Protein AF-A0A1E5QYK2-F1 (afdb_monomer_lite)

Radius of gyration: 16.41 Å; chains: 1; bounding box: 43×35×41 Å

Foldseek 3Di:
DWDQDFQDPCVPFKDQDDWVVAAFWFFADWDQAQQPPPPPAGAWTWTWTPDDPVDHTWIWIQGTRNVQLQKDKVNAGQDADLVCCVPRVHQWDFDFDADPVRDGDGTPDTHHNPCVVGHRWGFHGWDFWFQKTWTQIPPRIIMMRDNDQQPGHADPVPRGGDHDDPPGGSSSRIMIGRDSNDPD

pLDDT: mean 88.14, std 13.31, range [42.38, 98.62]

Sequence (184 aa):
MNKIINASHSKDFITYANSALVNNRYIVDITYYAGSYGMGGYGFFGLRLSETKERKQEWLVCTIFSANDWLTVNGRWLSCHPTQYSQQKPLTGTIYSQDKEGRYLSPLETWDDFQPLILDKKINDFDCKKNSCQIIIEENIIIAITADSSSRPWFYGTKKPRELGKDDDLRRGWILARNINLFL

Structure (mmCIF, N/CA/C/O backbone):
data_AF-A0A1E5QYK2-F1
#
_entry.id   AF-A0A1E5QYK2-F1
#
loop_
_atom_site.group_PDB
_atom_site.id
_atom_site.type_symbol
_atom_site.label_atom_id
_atom_site.label_alt_id
_atom_site.label_comp_id
_atom_site.label_asym_id
_atom_site.label_entity_id
_atom_site.label_seq_id
_atom_site.pdbx_PDB_ins_code
_atom_site.Cartn_x
_atom_site.Cartn_y
_atom_site.Cartn_z
_atom_site.occupancy
_atom_site.B_iso_or_equiv
_atom_site.auth_seq_id
_atom_site.auth_comp_id
_atom_site.auth_asym_id
_atom_site.auth_atom_id
_atom_site.pdbx_PDB_model_num
ATOM 1 N N . MET A 1 1 ? 10.530 -15.471 -7.609 1.00 42.38 1 MET A N 1
ATOM 2 C CA . MET A 1 1 ? 9.308 -15.990 -6.965 1.00 42.38 1 MET A CA 1
ATOM 3 C C . MET A 1 1 ? 9.060 -15.102 -5.757 1.00 42.38 1 MET A C 1
ATOM 5 O O . MET A 1 1 ? 9.859 -15.147 -4.833 1.00 42.38 1 ME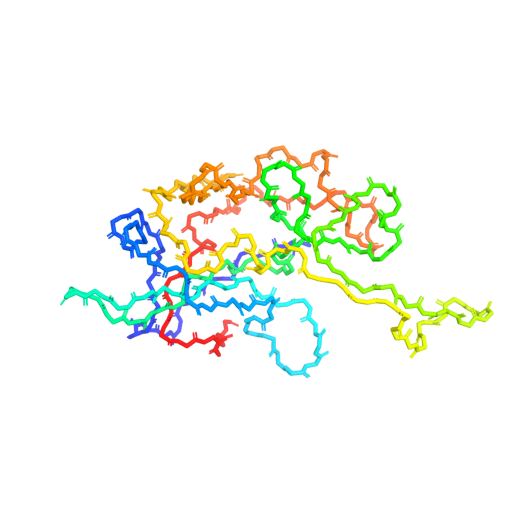T A O 1
ATOM 9 N N . ASN A 1 2 ? 8.080 -14.196 -5.827 1.00 50.19 2 ASN A N 1
ATOM 10 C CA . ASN A 1 2 ? 7.721 -13.346 -4.688 1.00 50.19 2 ASN A CA 1
ATOM 11 C C . ASN A 1 2 ? 6.900 -14.220 -3.741 1.00 50.19 2 ASN A C 1
ATOM 13 O O . ASN A 1 2 ? 5.985 -14.886 -4.206 1.00 50.19 2 ASN A O 1
ATOM 17 N N . LYS A 1 3 ? 7.273 -14.302 -2.465 1.00 56.53 3 LYS A N 1
ATOM 18 C CA . LYS A 1 3 ? 6.584 -15.151 -1.491 1.00 56.53 3 LYS A CA 1
ATOM 19 C C . LYS A 1 3 ? 5.949 -14.246 -0.450 1.00 56.53 3 LYS A C 1
ATOM 21 O O . LYS A 1 3 ? 6.653 -13.428 0.139 1.00 56.53 3 LYS A O 1
ATOM 26 N N . ILE A 1 4 ? 4.648 -14.395 -0.221 1.00 62.03 4 ILE A N 1
ATOM 27 C CA . ILE A 1 4 ? 4.004 -13.802 0.955 1.00 62.03 4 ILE A CA 1
ATOM 28 C C . ILE A 1 4 ? 4.609 -14.470 2.188 1.00 62.03 4 ILE A C 1
ATOM 30 O O . ILE A 1 4 ? 4.553 -15.698 2.330 1.00 62.03 4 ILE A O 1
ATOM 34 N N . ILE A 1 5 ? 5.233 -13.680 3.061 1.00 58.09 5 ILE A N 1
ATOM 35 C CA . ILE A 1 5 ? 5.887 -14.234 4.244 1.00 58.09 5 ILE A CA 1
ATOM 36 C C . ILE A 1 5 ? 4.840 -14.429 5.343 1.00 58.09 5 ILE A C 1
ATOM 38 O O . ILE A 1 5 ? 4.163 -13.491 5.763 1.00 58.09 5 ILE A O 1
ATOM 42 N N . ASN A 1 6 ? 4.680 -15.678 5.790 1.00 54.91 6 ASN A N 1
ATOM 43 C CA . ASN A 1 6 ? 3.742 -16.031 6.851 1.00 54.91 6 ASN A CA 1
ATOM 44 C C . ASN A 1 6 ? 4.339 -15.692 8.220 1.00 54.91 6 ASN A C 1
ATOM 46 O O . ASN A 1 6 ? 5.199 -16.419 8.719 1.00 54.91 6 ASN A O 1
ATOM 50 N N . ALA A 1 7 ? 3.807 -14.652 8.858 1.00 54.19 7 ALA A N 1
ATOM 51 C CA . ALA A 1 7 ? 4.082 -14.321 10.250 1.00 54.19 7 ALA A CA 1
ATOM 52 C C . ALA A 1 7 ? 3.577 -15.436 11.182 1.00 54.19 7 ALA A C 1
ATOM 54 O O . ALA A 1 7 ? 2.415 -15.450 11.576 1.00 54.19 7 ALA A O 1
ATOM 55 N N . SER A 1 8 ? 4.422 -16.419 11.496 1.00 47.00 8 SER A N 1
ATOM 56 C CA . SER A 1 8 ? 4.021 -17.594 12.292 1.00 47.00 8 SER A CA 1
ATOM 57 C C . SER A 1 8 ? 4.757 -17.740 13.627 1.00 47.00 8 SER A C 1
ATOM 59 O O . SER A 1 8 ? 4.412 -18.629 14.399 1.00 47.00 8 SER A O 1
ATOM 61 N N . HIS A 1 9 ? 5.737 -16.880 13.929 1.00 46.41 9 HIS A N 1
ATOM 62 C CA . HIS A 1 9 ? 6.654 -17.080 15.067 1.00 46.41 9 HIS A CA 1
ATOM 63 C C . HIS A 1 9 ? 6.510 -16.048 16.207 1.00 46.41 9 HIS A C 1
ATOM 65 O O . HIS A 1 9 ? 7.263 -16.087 17.171 1.00 46.41 9 HIS A O 1
ATOM 71 N N . SER A 1 10 ? 5.505 -15.167 16.156 1.00 49.91 10 SER A N 1
ATOM 72 C CA . SER A 1 10 ? 5.228 -14.158 17.194 1.00 49.91 10 SER A CA 1
ATOM 73 C C . SER A 1 10 ? 3.714 -14.036 17.405 1.00 49.91 10 SER A C 1
ATOM 75 O O . SER A 1 10 ? 3.046 -13.179 16.828 1.00 49.91 10 SER A O 1
ATOM 77 N N . LYS A 1 11 ? 3.134 -14.974 18.164 1.00 51.62 11 LYS A N 1
ATOM 78 C CA . LYS A 1 11 ? 1.671 -15.077 18.327 1.00 51.62 11 LYS A CA 1
ATOM 79 C C . LYS A 1 11 ? 1.054 -13.938 19.147 1.00 51.62 11 LYS A C 1
ATOM 81 O O . LYS A 1 11 ? -0.136 -13.688 19.003 1.00 51.62 11 LYS A O 1
ATOM 86 N N . ASP A 1 12 ? 1.850 -13.208 19.927 1.00 57.41 12 ASP A N 1
ATOM 87 C CA . ASP A 1 12 ? 1.322 -12.203 20.861 1.00 57.41 12 ASP A CA 1
ATOM 88 C C . ASP A 1 12 ? 1.224 -10.786 20.266 1.00 57.41 12 ASP A C 1
ATOM 90 O O . ASP A 1 12 ? 0.700 -9.871 20.907 1.00 57.41 12 ASP A O 1
ATOM 94 N N . PHE A 1 13 ? 1.702 -10.586 19.030 1.00 72.69 13 PHE A N 1
ATOM 95 C CA . PHE A 1 13 ? 1.852 -9.245 18.451 1.00 72.69 13 PHE A CA 1
ATOM 96 C C . PHE A 1 13 ? 1.338 -9.083 17.025 1.00 72.69 13 PHE A C 1
ATOM 98 O O . PHE A 1 13 ? 1.323 -7.946 16.552 1.00 72.69 13 PHE A O 1
ATOM 105 N N . ILE A 1 14 ? 0.946 -10.169 16.349 1.00 83.25 14 ILE A N 1
ATOM 106 C CA . ILE A 1 14 ? 0.574 -10.143 14.932 1.00 83.25 14 ILE A CA 1
ATOM 107 C C . ILE A 1 14 ? -0.795 -10.790 14.712 1.00 83.25 14 ILE A C 1
ATOM 109 O O . ILE A 1 14 ? -1.072 -11.880 15.203 1.00 83.25 14 ILE A O 1
ATOM 113 N N . THR A 1 15 ? -1.666 -10.130 13.952 1.00 91.81 15 THR A N 1
ATOM 114 C CA . THR A 1 15 ? -2.977 -10.663 13.541 1.00 91.81 15 THR A CA 1
ATOM 115 C C . THR A 1 15 ? -3.223 -10.354 12.070 1.00 91.81 15 THR A C 1
ATOM 117 O O . THR A 1 15 ? -2.831 -9.292 11.604 1.00 91.81 15 THR A O 1
ATOM 120 N N . TYR A 1 16 ? -3.873 -11.248 11.321 1.00 94.62 16 TYR A N 1
ATOM 121 C CA . TYR A 1 16 ? -4.270 -10.938 9.943 1.00 94.62 16 TYR A CA 1
ATOM 122 C C . TYR A 1 16 ? -5.281 -9.788 9.911 1.00 94.62 16 TYR A C 1
ATOM 124 O O . TYR A 1 16 ? -6.236 -9.764 10.692 1.00 94.62 16 TYR A O 1
ATOM 132 N N . ALA A 1 17 ? -5.062 -8.833 9.011 1.00 96.12 17 ALA A N 1
ATOM 133 C CA . ALA A 1 17 ? -5.923 -7.670 8.882 1.00 96.12 17 ALA A CA 1
ATOM 134 C C . ALA A 1 17 ? -7.298 -8.055 8.313 1.00 96.12 17 ALA A C 1
ATOM 136 O O . ALA A 1 17 ? -7.416 -8.897 7.423 1.00 96.12 17 ALA A O 1
ATOM 137 N N . ASN A 1 18 ? -8.345 -7.409 8.819 1.00 96.81 18 ASN A N 1
ATOM 138 C CA . ASN A 1 18 ? -9.692 -7.448 8.257 1.00 96.81 18 ASN A CA 1
ATOM 139 C C . ASN A 1 18 ? -10.391 -6.105 8.516 1.00 96.81 18 ASN A C 1
ATOM 141 O O . ASN A 1 18 ? -9.914 -5.306 9.328 1.00 96.81 18 ASN A O 1
ATOM 145 N N . SER A 1 19 ? -11.522 -5.873 7.848 1.00 97.25 19 SER A N 1
ATOM 146 C CA . SER A 1 19 ? -12.259 -4.606 7.912 1.00 97.25 19 SER A CA 1
ATOM 147 C C . SER A 1 19 ? -12.627 -4.189 9.336 1.00 97.25 19 SER A C 1
ATOM 149 O O . SER A 1 19 ? -12.428 -3.034 9.700 1.00 97.25 19 SER A O 1
ATOM 151 N N . ALA A 1 20 ? -13.063 -5.119 10.190 1.00 96.56 20 ALA A N 1
ATOM 152 C CA . ALA A 1 20 ? -13.441 -4.809 11.570 1.00 96.56 20 ALA A CA 1
ATOM 153 C C . ALA A 1 20 ? -12.268 -4.297 12.427 1.00 96.56 20 ALA A C 1
ATOM 155 O O . ALA A 1 20 ? -12.489 -3.600 13.413 1.00 96.56 20 ALA A O 1
ATOM 156 N N . LEU A 1 21 ? -11.024 -4.640 12.071 1.00 96.38 21 LEU A N 1
ATOM 157 C CA . LEU A 1 21 ? -9.829 -4.224 12.813 1.00 96.38 21 LEU A CA 1
ATOM 158 C C . LEU A 1 21 ? -9.171 -2.946 12.268 1.00 96.38 21 LEU A C 1
ATOM 160 O O . LEU A 1 21 ? -8.368 -2.322 12.971 1.00 96.38 21 LEU A O 1
ATOM 164 N N . VAL A 1 22 ? -9.467 -2.599 11.014 1.00 97.56 22 VAL A N 1
ATOM 165 C CA . VAL A 1 22 ? -8.796 -1.533 10.256 1.00 97.56 22 VAL A CA 1
ATOM 166 C C . VAL A 1 22 ? -9.704 -0.320 10.054 1.00 97.56 22 VAL A C 1
ATOM 168 O O . VAL A 1 22 ? -9.239 0.811 10.196 1.00 97.56 22 VAL A O 1
ATOM 171 N N . ASN A 1 23 ? -10.981 -0.540 9.736 1.00 98.06 23 ASN A N 1
ATOM 172 C CA . ASN A 1 23 ? -11.910 0.531 9.390 1.00 98.06 23 ASN A CA 1
ATOM 173 C C . ASN A 1 23 ? -12.118 1.491 10.570 1.00 98.06 23 ASN A C 1
ATOM 175 O O . ASN A 1 23 ? -12.031 1.114 11.739 1.00 98.06 23 ASN A O 1
ATOM 179 N N . ASN A 1 24 ? -12.447 2.740 10.245 1.00 97.62 24 ASN A N 1
ATOM 180 C CA . ASN A 1 24 ? -12.681 3.840 11.180 1.00 97.62 24 ASN A CA 1
ATOM 181 C C . ASN A 1 24 ? -11.468 4.245 12.035 1.00 97.62 24 ASN A C 1
ATOM 183 O O . ASN A 1 24 ? -11.631 4.902 13.062 1.00 97.62 24 ASN A O 1
ATOM 187 N N . ARG A 1 25 ? -10.251 3.891 11.612 1.00 98.19 25 ARG A N 1
ATOM 188 C CA . ARG A 1 25 ? -9.002 4.337 12.242 1.00 98.19 25 ARG A CA 1
ATOM 189 C C . ARG A 1 25 ? -8.313 5.379 11.367 1.00 98.19 25 ARG A C 1
ATOM 191 O O . ARG A 1 25 ? -8.364 5.287 10.140 1.00 98.19 25 ARG A O 1
ATOM 198 N N . TYR A 1 26 ? -7.673 6.357 12.000 1.00 98.62 26 TYR A N 1
ATOM 199 C CA . TYR A 1 26 ? -6.884 7.378 11.311 1.00 98.62 26 TYR A CA 1
ATOM 200 C C . TYR A 1 26 ? -5.489 6.853 11.002 1.00 98.62 26 TYR A C 1
ATOM 202 O O . TYR A 1 26 ? -4.913 6.114 11.805 1.00 98.62 26 TYR A O 1
ATOM 210 N N . ILE A 1 27 ? -4.936 7.252 9.862 1.00 98.56 27 ILE A N 1
ATOM 211 C CA . ILE A 1 27 ? -3.541 6.993 9.521 1.00 98.56 27 ILE A CA 1
ATOM 212 C C . ILE A 1 27 ? -2.692 8.105 10.131 1.00 98.56 27 ILE A C 1
ATOM 214 O O . ILE A 1 27 ? -2.820 9.260 9.749 1.00 98.56 27 ILE A O 1
ATOM 218 N N . VAL A 1 28 ? -1.822 7.756 11.074 1.00 98.25 28 VAL A N 1
ATOM 219 C CA . VAL A 1 28 ? -1.017 8.734 11.830 1.00 98.25 28 VAL A CA 1
ATOM 220 C C . VAL A 1 28 ? 0.472 8.680 11.503 1.00 98.25 28 VAL A C 1
ATOM 222 O O . VAL A 1 28 ? 1.228 9.534 11.947 1.00 98.25 28 VAL A O 1
ATOM 225 N N . ASP A 1 29 ? 0.912 7.649 10.782 1.00 97.50 29 ASP A N 1
ATOM 226 C CA . ASP A 1 29 ? 2.303 7.484 10.356 1.00 97.50 29 ASP A CA 1
ATOM 227 C C . ASP A 1 29 ? 2.383 6.484 9.192 1.00 97.50 29 ASP A C 1
ATOM 229 O O . ASP A 1 29 ? 1.461 5.686 8.981 1.00 97.50 29 ASP A O 1
ATOM 233 N N . ILE A 1 30 ? 3.482 6.510 8.440 1.00 95.81 30 ILE A N 1
ATOM 234 C CA . ILE A 1 30 ? 3.708 5.671 7.255 1.00 95.81 30 ILE A CA 1
ATOM 235 C C . ILE A 1 30 ? 5.150 5.168 7.269 1.00 95.81 30 ILE A C 1
ATOM 237 O O . ILE A 1 30 ? 6.074 5.856 7.692 1.00 95.81 30 ILE A O 1
ATOM 241 N N . THR A 1 31 ? 5.373 3.962 6.755 1.00 92.81 31 THR A N 1
ATOM 242 C CA . THR A 1 31 ? 6.720 3.495 6.432 1.00 92.81 31 THR A CA 1
ATOM 243 C C . THR A 1 31 ? 6.737 2.709 5.129 1.00 92.81 31 THR A C 1
ATOM 245 O O . THR A 1 31 ? 5.860 1.891 4.857 1.00 92.81 31 THR A O 1
ATOM 248 N N . TYR A 1 32 ? 7.780 2.932 4.334 1.00 90.44 32 TYR A N 1
ATOM 249 C CA . TYR A 1 32 ? 8.041 2.216 3.083 1.00 90.44 32 TYR A CA 1
ATOM 250 C C . TYR A 1 32 ? 9.019 1.042 3.262 1.00 90.44 32 TYR A C 1
ATOM 252 O O . TYR A 1 32 ? 9.361 0.372 2.285 1.00 90.44 32 TYR A O 1
ATOM 260 N N . TYR A 1 33 ? 9.506 0.826 4.491 1.00 86.50 33 TYR A N 1
ATOM 261 C CA . TYR A 1 33 ? 10.668 -0.019 4.780 1.00 86.50 33 TYR A CA 1
ATOM 262 C C . TYR A 1 33 ? 10.474 -0.923 6.008 1.00 86.50 33 TYR A C 1
ATOM 264 O O . TYR A 1 33 ? 11.461 -1.340 6.626 1.00 86.50 33 TYR A O 1
ATOM 272 N N . ALA A 1 34 ? 9.230 -1.241 6.381 1.00 80.19 34 ALA A N 1
ATOM 273 C CA . ALA A 1 34 ? 8.960 -2.122 7.519 1.00 80.19 34 ALA A CA 1
ATOM 274 C C . ALA A 1 34 ? 9.665 -3.479 7.338 1.00 80.19 34 ALA A C 1
ATOM 276 O O . ALA A 1 34 ? 9.682 -4.042 6.242 1.00 80.19 34 ALA A O 1
ATOM 277 N N . GLY A 1 35 ? 10.282 -3.992 8.405 1.00 72.50 35 GLY A N 1
ATOM 278 C CA . GLY A 1 35 ? 11.032 -5.253 8.384 1.00 72.50 35 GLY A CA 1
ATOM 279 C C . GLY A 1 35 ? 12.328 -5.252 7.557 1.00 72.50 35 GLY A C 1
ATOM 280 O O . GLY A 1 35 ? 12.937 -6.307 7.407 1.00 72.50 35 GLY A O 1
ATOM 281 N N . SER A 1 36 ? 12.782 -4.116 7.011 1.00 65.81 36 SER A N 1
ATOM 282 C CA . SER A 1 36 ? 14.088 -4.066 6.341 1.00 65.81 36 SER A CA 1
ATOM 283 C C . SER A 1 36 ? 15.219 -4.088 7.380 1.00 65.81 36 SER A C 1
ATOM 285 O O . SER A 1 36 ? 15.223 -3.310 8.332 1.00 65.81 36 SER A O 1
ATOM 287 N N . TYR A 1 37 ? 16.203 -4.978 7.212 1.00 58.94 37 TYR A N 1
ATOM 288 C CA . TYR A 1 37 ? 17.346 -5.141 8.128 1.00 58.94 37 TYR A CA 1
ATOM 289 C C . TYR A 1 37 ? 18.379 -3.996 8.041 1.00 58.94 37 TYR A C 1
ATOM 291 O O . TYR A 1 37 ? 19.582 -4.239 8.041 1.00 58.94 37 TYR A O 1
ATOM 299 N N . GLY A 1 38 ? 17.945 -2.742 7.887 1.00 53.34 38 GLY A N 1
ATOM 300 C CA . GLY A 1 38 ? 18.833 -1.571 7.865 1.00 53.34 38 GLY A CA 1
ATOM 301 C C . GLY A 1 38 ? 19.764 -1.464 6.649 1.00 53.34 38 GLY A C 1
ATOM 302 O O . GLY A 1 38 ? 20.513 -0.502 6.546 1.00 53.34 38 GLY A O 1
ATOM 303 N N . MET A 1 39 ? 19.697 -2.397 5.693 1.00 49.59 39 MET A N 1
ATOM 304 C CA . MET A 1 39 ? 20.504 -2.376 4.461 1.00 49.59 39 MET A CA 1
ATOM 305 C C . MET A 1 39 ? 19.875 -1.544 3.327 1.00 49.59 39 MET A C 1
ATOM 307 O O . MET A 1 39 ? 20.260 -1.692 2.171 1.00 49.59 39 MET A O 1
ATOM 311 N N . GLY A 1 40 ? 18.865 -0.715 3.623 1.00 51.88 40 GLY A N 1
ATOM 312 C CA . GLY A 1 40 ? 18.210 0.151 2.630 1.00 51.88 40 GLY A CA 1
ATOM 313 C C . GLY A 1 40 ? 17.441 -0.587 1.523 1.00 51.88 40 GLY A C 1
ATOM 314 O O . GLY A 1 40 ? 17.119 0.006 0.499 1.00 51.88 40 GLY A O 1
ATOM 315 N N . GLY A 1 41 ? 17.169 -1.886 1.696 1.00 55.47 41 GLY A N 1
ATOM 316 C CA . GLY A 1 41 ? 16.435 -2.700 0.727 1.00 55.47 41 GLY A CA 1
ATOM 317 C C . GLY A 1 41 ? 14.916 -2.522 0.808 1.00 55.47 41 GLY A C 1
ATOM 318 O O . GLY A 1 41 ? 14.371 -2.160 1.850 1.00 55.47 41 GLY A O 1
ATOM 319 N N . TYR A 1 42 ? 14.228 -2.835 -0.294 1.00 62.31 42 TYR A N 1
ATOM 320 C CA . TYR A 1 42 ? 12.768 -2.808 -0.401 1.00 62.31 42 TYR A CA 1
ATOM 321 C C . TYR A 1 42 ? 12.108 -3.734 0.639 1.00 62.31 42 TYR A C 1
ATOM 323 O O . TYR A 1 42 ? 12.115 -4.956 0.484 1.00 62.31 42 TYR A O 1
ATOM 331 N N . GLY A 1 43 ? 11.554 -3.146 1.700 1.00 78.94 43 GLY A N 1
ATOM 332 C CA . GLY A 1 43 ? 10.858 -3.858 2.770 1.00 78.94 43 GLY A CA 1
ATOM 333 C C . GLY A 1 43 ? 9.361 -4.018 2.506 1.00 78.94 43 GLY A C 1
ATOM 334 O O . GLY A 1 43 ? 8.904 -4.132 1.363 1.00 78.94 43 GLY A O 1
ATOM 335 N N . PHE A 1 44 ? 8.607 -4.024 3.598 1.00 90.19 44 PHE A N 1
ATOM 336 C CA . PHE A 1 44 ? 7.151 -4.007 3.625 1.00 90.19 44 PHE A CA 1
ATOM 337 C C . PHE A 1 44 ? 6.613 -2.578 3.700 1.00 90.19 44 PHE A C 1
ATOM 339 O O . PHE A 1 44 ? 7.281 -1.667 4.194 1.00 90.19 44 PHE A O 1
ATOM 346 N N . PHE A 1 45 ? 5.377 -2.403 3.246 1.00 94.00 45 PHE A N 1
ATOM 347 C CA . PHE A 1 45 ? 4.649 -1.141 3.351 1.00 94.00 45 PHE A CA 1
ATOM 348 C C . PHE A 1 45 ? 3.809 -1.134 4.626 1.00 94.00 45 PHE A C 1
ATOM 350 O O . PHE A 1 45 ? 3.101 -2.107 4.878 1.00 94.00 45 PHE A O 1
ATOM 357 N N . GLY A 1 46 ? 3.865 -0.064 5.416 1.00 95.69 46 GLY A N 1
ATOM 358 C CA . GLY A 1 46 ? 3.154 0.041 6.686 1.00 95.69 46 GLY A CA 1
ATOM 359 C C . GLY A 1 46 ? 2.396 1.355 6.846 1.00 95.69 46 GLY A C 1
ATOM 360 O O . GLY A 1 46 ? 2.931 2.421 6.557 1.00 95.69 46 GLY A O 1
ATOM 361 N N . LEU A 1 47 ? 1.180 1.268 7.381 1.00 97.81 47 LEU A N 1
ATOM 362 C CA . LEU A 1 47 ? 0.365 2.390 7.843 1.00 97.81 47 LEU A CA 1
ATOM 363 C C . LEU A 1 47 ? 0.171 2.267 9.352 1.00 97.81 47 LEU A C 1
ATOM 365 O O . LEU A 1 47 ? -0.318 1.242 9.828 1.00 97.81 47 LEU A O 1
ATOM 369 N N . ARG A 1 48 ? 0.521 3.293 10.122 1.00 97.75 48 ARG A N 1
ATOM 370 C CA . ARG A 1 48 ? 0.246 3.312 11.559 1.00 97.75 48 ARG A CA 1
ATOM 371 C C . ARG A 1 48 ? -1.159 3.829 11.786 1.00 97.75 48 ARG A C 1
ATOM 373 O O . ARG A 1 48 ? -1.496 4.936 11.381 1.00 97.75 48 ARG A O 1
ATOM 380 N N . LEU A 1 49 ? -1.965 3.024 12.456 1.00 98.38 49 LEU A N 1
ATOM 381 C CA . LEU A 1 49 ? -3.362 3.310 12.730 1.00 98.38 49 LEU A CA 1
ATOM 382 C C . LEU A 1 49 ? -3.515 3.888 14.136 1.00 98.38 49 LEU A C 1
ATOM 384 O O . LEU A 1 49 ? -2.916 3.373 15.085 1.00 98.38 49 LEU A O 1
ATOM 388 N N . SER A 1 50 ? -4.346 4.918 14.287 1.00 98.31 50 SER A N 1
ATOM 389 C CA . SER A 1 50 ? -4.659 5.555 15.571 1.00 98.31 50 SER A CA 1
ATOM 390 C C . SER A 1 50 ? -5.204 4.562 16.607 1.00 98.31 50 SER A C 1
ATOM 392 O O . SER A 1 50 ? -5.771 3.521 16.262 1.00 98.31 50 SER A O 1
ATOM 394 N N . GLU A 1 51 ? -5.037 4.875 17.893 1.00 97.19 51 GLU A N 1
ATOM 395 C CA . GLU A 1 51 ? -5.695 4.155 18.993 1.00 97.19 51 GLU A CA 1
ATOM 396 C C . GLU A 1 51 ? -7.217 4.401 18.970 1.00 97.19 51 GLU A C 1
ATOM 398 O O . GLU A 1 51 ? -7.679 5.472 18.574 1.00 97.19 51 GLU A O 1
ATOM 403 N N . THR A 1 52 ? -7.992 3.401 19.388 1.00 95.00 52 THR A N 1
ATOM 404 C CA . THR A 1 52 ? -9.433 3.500 19.669 1.00 95.00 52 THR A CA 1
ATOM 405 C C . THR A 1 52 ? -9.704 3.039 21.104 1.00 95.00 52 THR A C 1
ATOM 407 O O . THR A 1 52 ? -8.794 2.601 21.809 1.00 95.00 52 THR A O 1
ATOM 410 N N . LYS A 1 53 ? -10.960 3.101 21.562 1.00 93.62 53 LYS A N 1
ATOM 411 C CA . LYS A 1 53 ? -11.331 2.580 22.890 1.00 93.62 53 LYS A CA 1
ATOM 412 C C . LYS A 1 53 ? -11.090 1.068 23.007 1.00 93.62 53 LYS A C 1
ATOM 414 O O . LYS A 1 53 ? -10.805 0.571 24.091 1.00 93.62 53 LYS A O 1
ATOM 419 N N . GLU A 1 54 ? -11.190 0.351 21.893 1.00 92.88 54 GLU A N 1
ATOM 420 C CA . GLU A 1 54 ? -11.129 -1.108 21.807 1.00 92.88 54 GLU A CA 1
ATOM 421 C C . GLU A 1 54 ? -9.748 -1.625 21.387 1.00 92.88 54 GLU A C 1
ATOM 423 O O . GLU A 1 54 ? -9.438 -2.797 21.608 1.00 92.88 54 GLU A O 1
ATOM 428 N N . ARG A 1 55 ? -8.913 -0.786 20.756 1.00 92.38 55 ARG A N 1
ATOM 429 C CA . ARG A 1 55 ? -7.627 -1.209 20.192 1.00 92.38 55 ARG A CA 1
ATOM 430 C C . ARG A 1 55 ? -6.526 -0.195 20.417 1.00 92.38 55 ARG A C 1
ATOM 432 O O . ARG A 1 55 ? -6.685 0.991 20.158 1.00 92.38 55 ARG A O 1
ATOM 439 N N . LYS A 1 56 ? -5.352 -0.706 20.780 1.00 94.31 56 LYS A N 1
ATOM 440 C CA . LYS A 1 56 ? -4.116 0.075 20.821 1.00 94.31 56 LYS A CA 1
ATOM 441 C C . LYS A 1 56 ? -3.670 0.492 19.424 1.00 94.31 56 LYS A C 1
ATOM 443 O O . LYS A 1 56 ? -4.089 -0.072 18.413 1.00 94.31 56 LYS A O 1
ATOM 448 N N . GL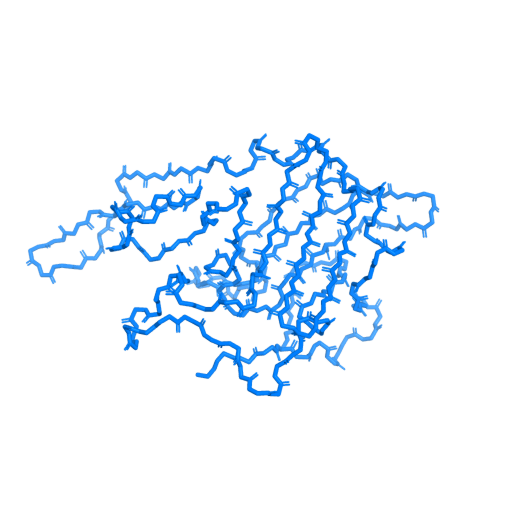N A 1 57 ? -2.794 1.488 19.390 1.00 96.00 57 GLN A N 1
ATOM 449 C CA . GLN A 1 57 ? -2.097 1.893 18.178 1.00 96.00 57 GLN A CA 1
ATOM 450 C C . GLN A 1 57 ? -1.310 0.706 17.598 1.00 96.00 57 GLN A C 1
ATOM 452 O O . GLN A 1 57 ? -0.572 0.030 18.316 1.00 96.00 57 GLN A O 1
ATOM 457 N N . GLU A 1 58 ? -1.484 0.446 16.307 1.00 96.12 58 GLU A N 1
ATOM 458 C CA . GLU A 1 58 ? -0.908 -0.704 15.600 1.00 96.12 58 GLU A CA 1
ATOM 459 C C . GLU A 1 58 ? -0.498 -0.286 14.186 1.00 96.12 58 GLU A C 1
ATOM 461 O O . GLU A 1 58 ? -0.980 0.711 13.655 1.00 96.12 58 GLU A O 1
ATOM 466 N N . TRP A 1 59 ? 0.373 -1.066 13.565 1.00 96.44 59 TRP A N 1
ATOM 467 C CA . TRP A 1 59 ? 0.761 -0.944 12.168 1.00 96.44 59 TRP A CA 1
ATOM 468 C C . TRP A 1 59 ? -0.023 -1.935 11.319 1.00 96.44 59 TRP A C 1
ATOM 470 O O . TRP A 1 59 ? 0.082 -3.136 11.542 1.00 96.44 59 TRP A O 1
ATOM 480 N N . LEU A 1 60 ? -0.762 -1.448 10.328 1.00 97.31 60 LEU A N 1
ATOM 481 C CA . LEU A 1 60 ? -1.249 -2.245 9.209 1.00 97.31 60 LEU A CA 1
ATOM 482 C C . LEU A 1 60 ? -0.117 -2.397 8.195 1.00 97.31 60 LEU A C 1
ATOM 484 O O . LEU A 1 60 ? 0.300 -1.413 7.592 1.00 97.31 60 LEU A O 1
ATOM 488 N N . VAL A 1 61 ? 0.381 -3.615 8.008 1.00 95.50 61 VAL A N 1
ATOM 489 C CA . VAL A 1 61 ? 1.563 -3.893 7.189 1.00 95.50 61 VAL A CA 1
ATOM 490 C C . VAL A 1 61 ? 1.234 -4.845 6.046 1.00 95.50 61 VAL A C 1
ATOM 492 O O . VAL A 1 61 ? 0.711 -5.933 6.276 1.00 95.50 61 VAL A O 1
ATO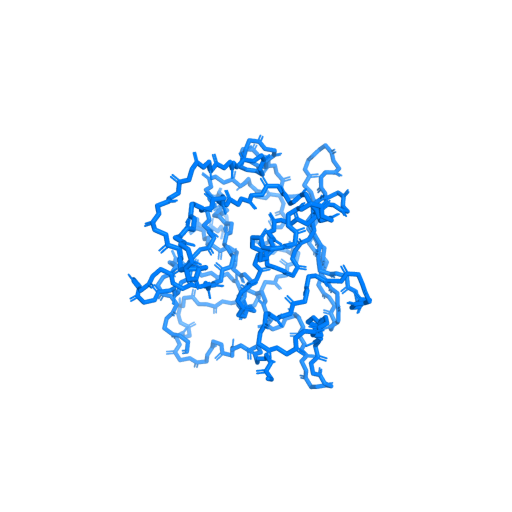M 495 N N . CYS A 1 62 ? 1.594 -4.451 4.825 1.00 95.06 62 CYS A N 1
ATOM 496 C CA . CYS A 1 62 ? 1.609 -5.295 3.637 1.00 95.06 62 CYS A CA 1
ATOM 497 C C . CYS A 1 62 ? 2.944 -6.044 3.547 1.00 95.06 62 CYS A C 1
ATOM 499 O O . CYS A 1 62 ? 3.966 -5.469 3.168 1.00 95.06 62 CYS A O 1
ATOM 501 N N . THR A 1 63 ? 2.934 -7.335 3.872 1.00 92.19 63 THR A N 1
ATOM 502 C CA . THR A 1 63 ? 4.109 -8.214 3.964 1.00 92.19 63 THR A CA 1
ATOM 503 C C . THR A 1 63 ? 4.556 -8.802 2.621 1.00 92.19 63 THR A C 1
ATOM 505 O O . THR A 1 63 ? 5.244 -9.825 2.561 1.00 92.19 63 THR A O 1
ATOM 508 N N . ILE A 1 64 ? 4.180 -8.162 1.513 1.00 90.62 64 ILE A N 1
ATOM 509 C CA . ILE A 1 64 ? 4.707 -8.499 0.191 1.00 90.62 64 ILE A CA 1
ATOM 510 C C . ILE A 1 64 ? 6.085 -7.859 0.048 1.00 90.62 64 ILE A C 1
ATOM 512 O O . ILE A 1 64 ? 6.259 -6.666 0.287 1.00 90.62 64 ILE A O 1
ATOM 516 N N . PHE A 1 65 ? 7.074 -8.637 -0.386 1.00 86.88 65 PHE A N 1
ATOM 517 C CA . PHE A 1 65 ? 8.400 -8.097 -0.663 1.00 86.88 65 PHE A CA 1
ATOM 518 C C . PHE A 1 65 ? 8.341 -6.989 -1.727 1.00 86.88 65 PHE A C 1
ATOM 520 O O . PHE A 1 65 ? 7.772 -7.177 -2.811 1.00 86.88 65 PHE A O 1
ATOM 527 N N . SER A 1 66 ? 8.961 -5.845 -1.423 1.00 88.44 66 SER A N 1
ATOM 528 C CA . SER A 1 66 ? 8.861 -4.624 -2.229 1.00 88.44 66 SER A CA 1
ATOM 529 C C . SER A 1 66 ? 7.427 -4.118 -2.407 1.00 88.44 66 SER A C 1
ATOM 531 O O . SER A 1 66 ? 7.088 -3.669 -3.498 1.00 88.44 66 SER A O 1
ATOM 533 N N . ALA A 1 67 ? 6.584 -4.192 -1.369 1.00 92.12 67 ALA A N 1
ATOM 534 C CA . ALA A 1 67 ? 5.156 -3.844 -1.427 1.00 92.12 67 ALA A CA 1
ATOM 535 C C . ALA A 1 67 ? 4.856 -2.510 -2.138 1.00 92.12 67 ALA A C 1
ATOM 537 O O . ALA A 1 67 ? 3.857 -2.414 -2.843 1.00 92.12 67 ALA A O 1
ATOM 538 N N . ASN A 1 68 ? 5.735 -1.511 -2.026 1.00 91.94 68 ASN A N 1
ATOM 539 C CA . ASN A 1 68 ? 5.559 -0.206 -2.676 1.00 91.94 68 ASN A CA 1
ATOM 540 C C . ASN A 1 68 ? 5.439 -0.296 -4.210 1.00 91.94 68 ASN A C 1
ATOM 542 O O . ASN A 1 68 ? 4.718 0.492 -4.812 1.00 91.94 68 ASN A O 1
ATOM 546 N N . ASP A 1 69 ? 6.078 -1.287 -4.838 1.00 92.00 69 ASP A N 1
ATOM 547 C CA . ASP A 1 69 ? 6.002 -1.530 -6.288 1.00 92.00 69 ASP A CA 1
ATOM 548 C C . ASP A 1 69 ? 4.733 -2.300 -6.706 1.00 92.00 69 ASP A C 1
ATOM 550 O O . ASP A 1 69 ? 4.544 -2.601 -7.884 1.00 92.00 69 ASP A O 1
ATOM 554 N N . TRP A 1 70 ? 3.891 -2.692 -5.747 1.00 93.88 70 TRP A N 1
ATOM 555 C CA . TRP A 1 70 ? 2.625 -3.396 -5.987 1.00 93.88 70 TRP A CA 1
ATOM 556 C C . TRP A 1 70 ? 1.405 -2.504 -5.790 1.00 93.88 70 TRP A C 1
ATOM 558 O O . TRP A 1 70 ? 0.310 -2.868 -6.219 1.00 93.88 70 TRP A O 1
ATOM 568 N N . LEU A 1 71 ? 1.584 -1.380 -5.100 1.00 96.44 71 LEU A N 1
ATOM 569 C CA . LEU A 1 71 ? 0.503 -0.518 -4.657 1.00 96.44 71 LEU A CA 1
ATOM 570 C C . LEU A 1 71 ? 0.246 0.582 -5.682 1.00 96.44 71 LEU A C 1
ATOM 572 O O . LEU A 1 71 ? 1.165 1.231 -6.180 1.00 96.44 71 LEU A O 1
ATOM 576 N N . THR A 1 72 ? -1.031 0.818 -5.945 1.00 97.31 72 THR A N 1
ATOM 577 C CA . THR A 1 72 ? -1.529 2.008 -6.636 1.00 97.31 72 THR A CA 1
ATOM 578 C C . THR A 1 72 ? -2.298 2.883 -5.665 1.00 97.31 72 THR A C 1
ATOM 580 O O . THR A 1 72 ? -2.875 2.378 -4.706 1.00 97.31 72 THR A O 1
ATOM 583 N N . VAL A 1 73 ? -2.330 4.182 -5.936 1.00 97.69 73 VAL A N 1
ATOM 584 C CA . VAL A 1 73 ? -3.117 5.182 -5.222 1.00 97.69 73 VAL A CA 1
ATOM 585 C C . VAL A 1 73 ? -3.889 5.973 -6.269 1.00 97.69 73 VAL A C 1
ATOM 587 O O . VAL A 1 73 ? -3.285 6.611 -7.132 1.00 97.69 73 VAL A O 1
ATOM 590 N N . ASN A 1 74 ? -5.218 5.867 -6.262 1.00 96.56 74 ASN A N 1
ATOM 591 C CA . ASN A 1 74 ? -6.086 6.414 -7.315 1.00 96.56 74 ASN A CA 1
ATOM 592 C C . ASN A 1 74 ? -5.617 6.028 -8.737 1.00 96.56 74 ASN A C 1
ATOM 594 O O . ASN A 1 74 ? -5.650 6.834 -9.663 1.00 96.56 74 ASN A O 1
ATOM 598 N N . GLY A 1 75 ? -5.131 4.791 -8.897 1.00 94.31 75 GLY A N 1
ATOM 599 C CA . GLY A 1 75 ? -4.636 4.254 -10.170 1.00 94.31 75 GLY A CA 1
ATOM 600 C C . GLY A 1 75 ? -3.203 4.648 -10.550 1.00 94.31 75 GLY A C 1
ATOM 601 O O . GLY A 1 75 ? -2.691 4.142 -11.544 1.00 94.31 75 GLY A O 1
ATOM 602 N N . ARG A 1 76 ? -2.523 5.498 -9.770 1.00 95.44 76 ARG A N 1
ATOM 603 C CA . ARG A 1 76 ? -1.114 5.872 -9.985 1.00 95.44 76 ARG A CA 1
ATOM 604 C C . ARG A 1 76 ? -0.200 5.026 -9.097 1.00 95.44 76 ARG A C 1
ATOM 606 O O . ARG A 1 76 ? -0.536 4.785 -7.943 1.00 95.44 76 ARG A O 1
ATOM 613 N N . TRP A 1 77 ? 0.938 4.553 -9.603 1.00 95.69 77 TRP A N 1
ATOM 614 C CA . TRP A 1 77 ? 1.836 3.694 -8.817 1.00 95.69 77 TRP A CA 1
ATOM 615 C C . TRP A 1 77 ? 2.415 4.424 -7.610 1.00 95.69 77 TRP A C 1
ATOM 617 O O . TRP A 1 77 ? 2.809 5.585 -7.716 1.00 95.69 77 TRP A O 1
ATOM 627 N N . LEU A 1 78 ? 2.495 3.732 -6.474 1.00 95.88 78 LEU A N 1
ATOM 628 C CA . LEU A 1 78 ? 3.134 4.275 -5.284 1.00 95.88 78 LEU A CA 1
ATOM 629 C C . LEU A 1 78 ? 4.638 4.428 -5.521 1.00 95.88 78 LEU A C 1
ATOM 631 O O . LEU A 1 78 ? 5.160 5.522 -5.352 1.00 95.88 78 LEU A O 1
ATOM 635 N N . SER A 1 79 ? 5.304 3.367 -5.982 1.00 93.94 79 SER A N 1
ATOM 636 C CA . SER A 1 79 ? 6.721 3.386 -6.351 1.00 93.94 79 SER A CA 1
ATOM 637 C C . SER A 1 79 ? 7.000 2.558 -7.608 1.00 93.94 79 SER A C 1
ATOM 639 O O . SER A 1 79 ? 6.166 1.773 -8.066 1.00 93.94 79 SER A O 1
ATOM 641 N N . CYS A 1 80 ? 8.177 2.761 -8.194 1.00 91.62 80 CYS A N 1
ATOM 642 C CA . CYS A 1 80 ? 8.716 1.904 -9.242 1.00 91.62 80 CYS A CA 1
ATOM 643 C C . CYS A 1 80 ? 10.242 2.038 -9.317 1.00 91.62 80 CYS A C 1
ATOM 645 O O . CYS A 1 80 ? 10.819 3.023 -8.856 1.00 91.62 80 CYS A O 1
ATOM 647 N N . HIS A 1 81 ? 10.899 1.098 -10.004 1.00 87.69 81 HIS A N 1
ATOM 648 C CA . HIS A 1 81 ? 12.328 1.220 -10.317 1.00 87.69 81 HIS A CA 1
ATOM 649 C C . HIS A 1 81 ? 12.649 2.556 -11.029 1.00 87.69 81 HIS A C 1
ATOM 651 O O . HIS A 1 81 ? 11.928 2.892 -11.972 1.00 87.69 81 HIS A O 1
ATOM 657 N N . PRO A 1 82 ? 13.756 3.263 -10.707 1.00 86.19 82 PRO A N 1
ATOM 658 C CA . PRO A 1 82 ? 14.071 4.580 -11.281 1.00 86.19 82 PRO A CA 1
ATOM 659 C C . PRO A 1 82 ? 14.060 4.636 -12.816 1.00 86.19 82 PRO A C 1
ATOM 661 O O . PRO A 1 82 ? 13.600 5.603 -13.413 1.00 86.19 82 PRO A O 1
ATOM 664 N N . THR A 1 83 ? 14.482 3.559 -13.484 1.00 85.62 83 THR A N 1
ATOM 665 C CA . THR A 1 83 ? 14.472 3.473 -14.959 1.00 85.62 83 THR A CA 1
ATOM 666 C C . THR A 1 83 ? 13.069 3.435 -15.578 1.00 85.62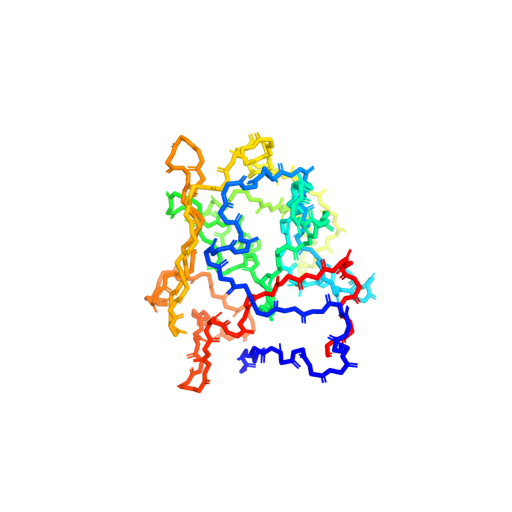 83 THR A C 1
ATOM 668 O O . THR A 1 83 ? 12.951 3.466 -16.797 1.00 85.62 83 THR A O 1
ATOM 671 N N . GLN A 1 84 ? 12.014 3.299 -14.773 1.00 89.50 84 GLN A N 1
ATOM 672 C CA . GLN A 1 84 ? 10.615 3.325 -15.211 1.00 89.50 84 GLN A CA 1
ATOM 673 C C . GLN A 1 84 ? 9.936 4.668 -14.942 1.00 89.50 84 GLN A C 1
ATOM 675 O O . GLN A 1 84 ? 8.766 4.823 -15.289 1.00 89.50 84 GLN A O 1
ATOM 680 N N . TYR A 1 85 ? 10.632 5.635 -14.336 1.00 88.62 85 TYR A N 1
ATOM 681 C CA . TYR A 1 85 ? 10.027 6.899 -13.919 1.00 88.62 85 TYR A CA 1
ATOM 682 C C . TYR A 1 85 ? 9.302 7.614 -15.068 1.00 88.62 85 TYR A C 1
ATOM 684 O O . TYR A 1 85 ? 8.158 8.032 -14.906 1.00 88.62 85 TYR A O 1
ATOM 692 N N . SER A 1 86 ? 9.921 7.683 -16.251 1.00 87.38 86 SER A N 1
ATOM 693 C CA . SER A 1 86 ? 9.348 8.359 -17.425 1.00 87.38 86 SER A CA 1
ATOM 694 C C . SER A 1 86 ? 8.011 7.767 -17.885 1.00 87.38 86 SER A C 1
ATOM 696 O O . SER A 1 86 ? 7.197 8.483 -18.467 1.00 87.38 86 SER A O 1
ATOM 698 N N . GLN A 1 87 ? 7.777 6.483 -17.605 1.00 88.81 87 GLN A N 1
ATOM 699 C CA . GLN A 1 87 ? 6.571 5.749 -17.985 1.00 88.81 87 GLN A CA 1
ATOM 700 C C . GLN A 1 87 ? 5.531 5.759 -16.862 1.00 88.81 87 GLN A C 1
ATOM 702 O O . GLN A 1 87 ? 4.365 6.047 -17.107 1.00 88.81 87 GLN A O 1
ATOM 707 N N . GLN A 1 88 ? 5.957 5.450 -15.635 1.00 90.44 88 GLN A N 1
ATOM 708 C CA . GLN A 1 88 ? 5.051 5.170 -14.519 1.00 90.44 88 GLN A CA 1
ATOM 709 C C . GLN A 1 88 ? 4.728 6.405 -13.677 1.00 90.44 88 GLN A C 1
ATOM 711 O O . GLN A 1 88 ? 3.660 6.456 -13.070 1.00 90.44 88 GLN A O 1
ATOM 716 N N . LYS A 1 89 ? 5.642 7.389 -13.629 1.00 91.69 89 LYS A N 1
ATOM 717 C CA . LYS A 1 89 ? 5.536 8.620 -12.829 1.00 91.69 89 LYS A CA 1
ATOM 718 C C . LYS A 1 89 ? 4.967 8.345 -11.426 1.00 91.69 89 LYS A C 1
ATOM 720 O O . LYS A 1 89 ? 3.881 8.847 -11.129 1.00 91.69 89 LYS A O 1
ATOM 725 N N . PRO A 1 90 ? 5.626 7.530 -10.586 1.00 95.50 90 PRO A N 1
ATOM 726 C CA . PRO A 1 90 ? 5.060 7.112 -9.309 1.00 95.50 90 PRO A CA 1
ATOM 727 C C . PRO A 1 90 ? 4.933 8.283 -8.321 1.00 95.50 90 PRO A C 1
ATOM 729 O O . PRO A 1 90 ? 5.525 9.346 -8.525 1.00 95.50 90 PRO A O 1
ATOM 732 N N . LEU A 1 91 ? 4.161 8.086 -7.253 1.00 96.69 91 LEU A N 1
ATOM 733 C CA . LEU A 1 91 ? 3.961 9.088 -6.199 1.00 96.69 91 LEU A CA 1
ATOM 734 C C . LEU A 1 91 ? 5.177 9.273 -5.294 1.00 96.69 91 LEU A C 1
ATOM 736 O O . LEU A 1 91 ? 5.338 10.341 -4.717 1.00 96.69 91 LEU A O 1
ATOM 740 N N . THR A 1 92 ? 6.031 8.261 -5.173 1.00 94.81 92 THR A N 1
ATOM 741 C CA . THR A 1 92 ? 7.271 8.352 -4.406 1.00 94.81 92 THR A CA 1
ATOM 742 C C . THR A 1 92 ? 8.437 7.809 -5.212 1.00 94.81 92 THR A C 1
ATOM 744 O O . THR A 1 92 ? 8.297 6.889 -6.032 1.00 94.81 92 THR A O 1
ATOM 747 N N . GLY A 1 93 ? 9.617 8.374 -4.984 1.00 91.81 93 GLY A N 1
ATOM 748 C CA . GLY A 1 93 ? 10.825 7.872 -5.612 1.00 91.81 93 GLY A CA 1
ATOM 749 C C . GLY A 1 93 ? 12.033 8.770 -5.436 1.00 91.81 93 GLY A C 1
ATOM 750 O O . GLY A 1 93 ? 11.975 9.850 -4.850 1.00 91.81 93 GLY A O 1
ATOM 751 N N . THR A 1 94 ? 13.138 8.277 -5.981 1.00 89.44 94 THR A N 1
ATOM 752 C CA . THR A 1 94 ? 14.422 8.965 -6.009 1.00 89.44 94 THR A CA 1
ATOM 753 C C . THR A 1 94 ? 15.038 8.793 -7.391 1.00 89.44 94 THR A C 1
ATOM 755 O O . THR A 1 94 ? 15.158 7.673 -7.898 1.00 89.44 94 THR A O 1
ATOM 758 N N . ILE A 1 95 ? 15.444 9.900 -8.004 1.00 86.12 95 ILE A N 1
ATOM 759 C CA . ILE A 1 95 ? 16.290 9.903 -9.196 1.00 86.12 95 ILE A CA 1
ATOM 760 C C . ILE A 1 95 ? 17.734 9.981 -8.721 1.00 86.12 95 ILE A C 1
ATOM 762 O O . ILE A 1 95 ? 18.077 10.813 -7.887 1.00 86.12 95 ILE A O 1
ATOM 766 N N . TYR A 1 96 ? 18.586 9.123 -9.271 1.00 86.00 96 TYR A N 1
ATOM 767 C CA . TYR A 1 96 ? 20.006 9.073 -8.950 1.00 86.00 96 TYR A CA 1
ATOM 768 C C . TYR A 1 96 ? 20.833 9.556 -10.136 1.00 86.00 96 TYR A C 1
ATOM 770 O O . TYR A 1 96 ? 20.522 9.247 -11.288 1.00 86.00 96 TYR A O 1
ATOM 778 N N . SER A 1 97 ? 21.921 10.260 -9.845 1.00 88.06 97 SER A N 1
ATOM 779 C CA . SER A 1 97 ? 22.988 10.489 -10.808 1.00 88.06 97 SER A CA 1
ATOM 780 C C . SER A 1 97 ? 23.667 9.164 -11.143 1.00 88.06 97 SER A C 1
ATOM 782 O O . SER A 1 97 ? 23.742 8.254 -10.308 1.00 88.06 97 SER A O 1
ATOM 784 N N . GLN A 1 98 ? 24.150 9.056 -12.377 1.00 87.06 98 GLN A N 1
ATOM 785 C CA . GLN A 1 98 ? 24.911 7.906 -12.845 1.00 87.06 98 GLN A CA 1
ATOM 786 C C . GLN A 1 98 ? 26.275 8.353 -13.363 1.00 87.06 98 GLN A C 1
ATOM 788 O O . GLN A 1 98 ? 26.389 9.420 -13.969 1.00 87.06 98 GLN A O 1
ATOM 793 N N . ASP A 1 99 ? 27.307 7.545 -13.128 1.00 87.38 99 ASP A N 1
ATOM 794 C CA . ASP A 1 99 ? 28.582 7.722 -13.823 1.00 87.38 99 ASP A CA 1
ATOM 795 C C . ASP A 1 99 ? 28.526 7.208 -15.271 1.00 87.38 99 ASP A C 1
ATOM 797 O O . ASP A 1 99 ? 27.496 6.745 -15.764 1.00 87.38 99 ASP A O 1
ATOM 801 N N . LYS A 1 100 ? 29.663 7.295 -15.970 1.00 88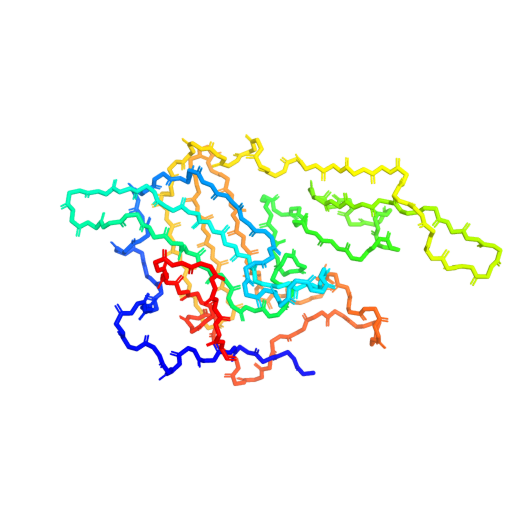.75 100 LYS A N 1
ATOM 802 C CA . LYS A 1 100 ? 29.801 6.849 -17.363 1.00 88.75 100 LYS A CA 1
ATOM 803 C C . LYS A 1 100 ? 29.571 5.345 -17.535 1.00 88.75 100 LYS A C 1
ATOM 805 O O . LYS A 1 100 ? 29.264 4.909 -18.640 1.00 88.75 100 LYS A O 1
ATOM 810 N N . GLU A 1 101 ? 29.689 4.570 -16.460 1.00 88.50 101 GLU A N 1
ATOM 811 C CA . GLU A 1 101 ? 29.436 3.131 -16.433 1.00 88.50 101 GLU A CA 1
ATOM 812 C C . GLU A 1 101 ? 27.997 2.795 -15.995 1.00 88.50 101 GLU A C 1
ATOM 814 O O . GLU A 1 101 ? 27.641 1.621 -15.883 1.00 88.50 101 GLU A O 1
ATOM 819 N N . GLY A 1 102 ? 27.152 3.807 -15.758 1.00 82.06 102 GLY A N 1
ATOM 820 C CA . GLY A 1 102 ? 25.755 3.642 -15.357 1.00 82.06 102 GLY A CA 1
ATOM 821 C C . GLY A 1 102 ? 25.556 3.318 -13.873 1.00 82.06 102 GLY A C 1
ATOM 822 O O . GLY A 1 102 ? 24.452 2.933 -13.477 1.00 82.06 102 GLY A O 1
ATOM 823 N N . ARG A 1 103 ? 26.591 3.447 -13.032 1.00 82.25 103 ARG A N 1
ATOM 824 C CA . ARG A 1 103 ? 26.497 3.177 -11.588 1.00 82.25 103 ARG A CA 1
ATOM 825 C C . ARG A 1 103 ? 25.859 4.360 -10.875 1.00 82.25 103 ARG A C 1
ATOM 827 O O . ARG A 1 103 ? 26.226 5.504 -11.124 1.00 82.25 103 ARG A O 1
ATOM 834 N N . TYR A 1 104 ? 24.930 4.076 -9.966 1.00 82.31 104 TYR A N 1
ATOM 835 C CA . TYR A 1 104 ? 24.285 5.096 -9.143 1.00 82.31 104 TYR A CA 1
ATOM 836 C C . TYR A 1 104 ? 25.283 5.716 -8.161 1.00 82.31 104 TYR A C 1
ATOM 838 O O . TYR A 1 104 ? 25.935 4.989 -7.414 1.00 82.31 104 TYR A O 1
ATOM 846 N N . LEU A 1 105 ? 25.389 7.047 -8.159 1.00 85.31 105 LEU A N 1
ATOM 847 C CA . LEU A 1 105 ? 26.325 7.775 -7.298 1.00 85.31 105 LEU A CA 1
ATOM 848 C C . LEU A 1 105 ? 25.609 8.459 -6.133 1.00 85.31 105 LEU A C 1
ATOM 850 O O . LEU A 1 105 ? 25.858 8.149 -4.971 1.00 85.31 105 LEU A O 1
ATOM 854 N N . SER A 1 106 ? 24.716 9.397 -6.443 1.00 86.88 106 SER A N 1
ATOM 855 C CA . SER A 1 106 ? 24.016 10.209 -5.449 1.00 86.88 106 SER A CA 1
ATOM 856 C C . SER A 1 106 ? 22.579 10.491 -5.877 1.00 86.88 106 SER A C 1
ATOM 858 O O . SER A 1 106 ? 22.307 10.581 -7.078 1.00 86.88 106 SER A O 1
ATOM 860 N N . PRO A 1 107 ? 21.639 10.632 -4.929 1.00 88.44 107 PRO A N 1
ATOM 861 C CA . PRO A 1 107 ? 20.303 11.107 -5.251 1.00 88.44 107 PRO A CA 1
ATOM 862 C C . PRO A 1 107 ? 20.391 12.538 -5.801 1.00 88.44 107 PRO A C 1
ATOM 864 O O . PRO A 1 107 ? 21.009 13.408 -5.191 1.00 88.44 107 PRO A O 1
ATOM 867 N N . LEU A 1 108 ? 19.795 12.766 -6.967 1.00 89.06 108 LEU A N 1
ATOM 868 C CA . LEU A 1 108 ? 19.604 14.090 -7.560 1.00 89.06 108 LEU A CA 1
ATOM 869 C C . LEU A 1 108 ? 18.302 14.719 -7.075 1.00 89.06 108 LEU A C 1
ATOM 871 O O . LEU A 1 108 ? 18.259 15.904 -6.769 1.00 89.06 108 LEU A O 1
ATOM 875 N N . GLU A 1 109 ? 17.251 13.909 -7.000 1.00 90.50 109 GLU A N 1
ATOM 876 C CA . GLU A 1 109 ? 15.914 14.346 -6.627 1.00 90.50 109 GLU A CA 1
ATOM 877 C C . GLU A 1 109 ? 15.219 13.230 -5.855 1.00 90.50 109 GLU A C 1
ATOM 879 O O . GLU A 1 109 ? 15.401 12.050 -6.155 1.00 90.50 109 GLU A O 1
ATOM 884 N N . THR A 1 110 ? 14.444 13.589 -4.837 1.00 91.69 110 THR A N 1
ATOM 885 C CA . THR A 1 110 ? 13.574 12.678 -4.087 1.00 91.69 110 THR A CA 1
ATOM 886 C C . THR A 1 110 ? 12.258 13.388 -3.836 1.00 91.69 110 THR A C 1
ATOM 888 O O . THR A 1 110 ? 12.261 14.571 -3.502 1.00 91.69 110 THR A O 1
ATOM 891 N N . TRP A 1 111 ? 11.151 12.672 -3.992 1.00 95.44 111 TRP A N 1
ATOM 892 C CA . TRP A 1 111 ? 9.815 13.210 -3.762 1.00 95.44 111 TRP A CA 1
ATOM 893 C C . TRP A 1 111 ? 8.939 12.196 -3.031 1.00 95.44 111 TRP A C 1
ATOM 895 O O . TRP A 1 111 ? 9.149 10.980 -3.115 1.00 95.44 111 TRP A O 1
ATOM 905 N N . ASP A 1 112 ? 7.944 12.727 -2.326 1.00 95.88 112 ASP A N 1
ATOM 906 C CA . ASP A 1 112 ? 6.888 11.964 -1.677 1.00 95.88 112 ASP A CA 1
ATOM 907 C C . ASP A 1 112 ? 5.569 12.737 -1.786 1.00 95.88 112 ASP A C 1
ATOM 909 O O . ASP A 1 112 ? 5.224 13.562 -0.940 1.00 95.88 112 ASP A O 1
ATOM 913 N N . ASP A 1 113 ? 4.834 12.465 -2.863 1.00 96.88 113 ASP A N 1
ATOM 914 C CA . ASP A 1 113 ? 3.484 12.990 -3.059 1.00 96.88 113 ASP A CA 1
ATOM 915 C C . ASP A 1 113 ? 2.446 12.162 -2.286 1.00 96.88 113 ASP A C 1
ATOM 917 O O . ASP A 1 113 ? 1.289 12.556 -2.202 1.00 96.88 113 ASP A O 1
ATOM 921 N N . PHE A 1 114 ? 2.809 10.991 -1.752 1.00 96.94 114 PHE A N 1
ATOM 922 C CA . PHE A 1 114 ? 1.862 10.069 -1.130 1.00 96.94 114 PHE A CA 1
ATOM 923 C C . PHE A 1 114 ? 1.550 10.443 0.315 1.00 96.94 114 PHE A C 1
ATOM 925 O O . PHE A 1 114 ? 0.383 10.459 0.707 1.00 96.94 114 PHE A O 1
ATOM 932 N N . GLN A 1 115 ? 2.570 10.758 1.108 1.00 96.44 115 GLN A N 1
ATOM 933 C CA . GLN A 1 115 ? 2.405 11.053 2.527 1.00 96.44 115 GLN A CA 1
ATOM 934 C C . GLN A 1 115 ? 1.404 12.201 2.786 1.00 96.44 115 GLN A C 1
ATOM 936 O O . GLN A 1 115 ? 0.471 11.988 3.569 1.00 96.44 115 GLN A O 1
ATOM 941 N N . PRO A 1 116 ? 1.486 13.364 2.103 1.00 97.44 116 PRO A N 1
ATOM 942 C CA . PRO A 1 116 ? 0.506 14.441 2.273 1.00 97.44 116 PRO A CA 1
ATOM 943 C C . PRO A 1 116 ? -0.915 14.054 1.844 1.00 97.44 116 PRO A C 1
ATOM 945 O O . PRO A 1 116 ? -1.882 14.666 2.291 1.00 97.44 116 PRO A O 1
ATOM 948 N N . LEU A 1 117 ? -1.063 13.052 0.969 1.00 97.25 117 LEU A N 1
ATOM 949 C CA . LEU A 1 117 ? -2.372 12.612 0.493 1.00 97.25 117 LEU A CA 1
ATOM 950 C C . LEU A 1 117 ? -3.129 11.778 1.521 1.00 97.25 117 LEU A C 1
ATOM 952 O O . LEU A 1 117 ? -4.353 11.750 1.435 1.00 97.25 117 LEU A O 1
ATOM 956 N N . ILE A 1 118 ? -2.455 11.083 2.443 1.00 97.81 118 ILE A N 1
ATOM 957 C CA . ILE A 1 118 ? -3.112 10.072 3.289 1.00 97.81 118 ILE A CA 1
ATOM 958 C C . ILE A 1 118 ? -2.943 10.257 4.797 1.00 97.81 118 ILE A C 1
ATOM 960 O O . ILE A 1 118 ? -3.719 9.662 5.546 1.00 97.81 118 ILE A O 1
ATOM 964 N N . LEU A 1 119 ? -1.966 11.043 5.260 1.00 98.12 119 LEU A N 1
ATOM 965 C CA . LEU A 1 119 ? -1.830 11.312 6.692 1.00 98.12 119 LEU A CA 1
ATOM 966 C C . LEU A 1 119 ? -3.052 12.044 7.248 1.00 98.12 119 LEU A C 1
ATOM 968 O O . LEU A 1 119 ? -3.687 12.838 6.559 1.00 98.12 119 LEU A O 1
ATOM 972 N N . ASP A 1 120 ? -3.374 11.725 8.499 1.00 98.38 120 ASP A N 1
ATOM 973 C CA . ASP A 1 120 ? -4.514 12.232 9.263 1.00 98.38 120 ASP A CA 1
ATOM 974 C C . ASP A 1 120 ? -5.888 11.940 8.640 1.00 98.38 120 ASP A C 1
ATOM 976 O O . ASP A 1 120 ? -6.909 12.437 9.115 1.00 98.38 120 ASP A O 1
ATOM 980 N N . LYS A 1 121 ? -5.945 11.069 7.625 1.00 98.56 121 LYS A N 1
ATOM 981 C CA . LYS A 1 121 ? -7.196 10.611 7.017 1.00 98.56 121 LYS A CA 1
ATOM 982 C C . LYS A 1 121 ? -7.667 9.301 7.621 1.00 98.56 121 LYS A C 1
ATOM 984 O O . LYS A 1 121 ? -6.877 8.432 8.005 1.00 98.56 121 LYS A O 1
ATOM 989 N N . LYS A 1 122 ? -8.986 9.142 7.685 1.00 98.56 122 LYS A N 1
ATOM 990 C CA . LYS A 1 122 ? -9.629 7.922 8.181 1.00 98.56 122 LYS A CA 1
ATOM 991 C C . LYS A 1 122 ? -9.729 6.859 7.090 1.00 98.56 122 LYS A C 1
ATOM 993 O O . LYS A 1 122 ? -10.099 7.153 5.953 1.00 98.56 122 LYS A O 1
ATOM 998 N N . ILE A 1 123 ? -9.472 5.604 7.454 1.00 98.62 123 ILE A N 1
ATOM 999 C CA . ILE A 1 123 ? -9.802 4.454 6.608 1.00 98.62 123 ILE A CA 1
ATOM 1000 C C . ILE A 1 123 ? -11.308 4.199 6.699 1.00 98.62 123 ILE A C 1
ATOM 1002 O O . ILE A 1 123 ? -11.832 3.889 7.769 1.00 98.62 123 ILE A O 1
ATOM 1006 N N . ASN A 1 124 ? -11.997 4.316 5.571 1.00 98.44 124 ASN A N 1
ATOM 1007 C CA . ASN A 1 124 ? -13.426 4.050 5.449 1.00 98.44 124 ASN A CA 1
ATOM 1008 C C . ASN A 1 124 ? -13.701 2.567 5.201 1.00 98.44 124 ASN A C 1
ATOM 1010 O O . ASN A 1 124 ? -14.634 2.019 5.785 1.00 98.44 124 ASN A O 1
ATOM 1014 N N . ASP A 1 125 ? -12.886 1.925 4.361 1.00 98.56 125 ASP A N 1
ATOM 1015 C CA . ASP A 1 125 ? -13.051 0.511 4.044 1.00 98.56 125 ASP A CA 1
ATOM 1016 C C . ASP A 1 125 ? -11.729 -0.214 3.776 1.00 98.56 125 ASP A C 1
ATOM 1018 O O . ASP A 1 125 ? -10.757 0.374 3.298 1.00 98.56 125 ASP A O 1
ATOM 1022 N N . PHE A 1 126 ? -11.720 -1.511 4.064 1.00 98.50 126 PHE A N 1
ATOM 1023 C CA . PHE A 1 126 ? -10.618 -2.430 3.820 1.00 98.50 126 PHE A CA 1
ATOM 1024 C C . PHE A 1 126 ? -11.194 -3.744 3.284 1.00 98.50 126 PHE A C 1
ATOM 1026 O O . PHE A 1 126 ? -11.774 -4.532 4.036 1.00 98.50 126 PHE A O 1
ATOM 1033 N N . ASP A 1 127 ? -10.997 -3.998 1.992 1.00 98.25 127 ASP A N 1
ATOM 1034 C CA . ASP A 1 127 ? -11.418 -5.227 1.316 1.00 98.25 127 ASP A CA 1
ATOM 1035 C C . ASP A 1 127 ? -10.192 -5.966 0.785 1.00 98.25 127 ASP A C 1
ATOM 1037 O O . ASP A 1 127 ? -9.480 -5.486 -0.100 1.00 98.25 127 ASP A O 1
ATOM 1041 N N . CYS A 1 128 ? -9.944 -7.163 1.311 1.00 97.75 128 CYS A N 1
ATOM 1042 C CA . CYS A 1 128 ? -8.839 -8.004 0.880 1.00 97.75 128 CYS A CA 1
ATOM 1043 C C . CYS A 1 128 ? -9.351 -9.374 0.435 1.00 97.75 128 CYS A C 1
ATOM 1045 O O . CYS A 1 128 ? -9.959 -10.131 1.194 1.00 97.75 128 CYS A O 1
ATOM 1047 N N . LYS A 1 129 ? -9.067 -9.705 -0.822 1.00 97.00 129 LYS A N 1
ATOM 1048 C CA . LYS A 1 129 ? -9.397 -10.965 -1.491 1.00 97.00 129 LYS A CA 1
ATOM 1049 C C . LYS A 1 129 ? -8.107 -11.717 -1.795 1.00 97.00 129 LYS A C 1
ATOM 1051 O O . LYS A 1 129 ? -7.016 -11.205 -1.586 1.00 97.00 129 LYS A O 1
ATOM 1056 N N . LYS A 1 130 ? -8.212 -12.933 -2.340 1.00 95.56 130 LYS A N 1
ATOM 1057 C CA . LYS A 1 130 ? -7.028 -13.753 -2.651 1.00 95.56 130 LYS A CA 1
ATOM 1058 C C . LYS A 1 130 ? -6.007 -13.017 -3.537 1.00 95.56 130 LYS A C 1
ATOM 1060 O O . LYS A 1 130 ? -4.820 -13.044 -3.241 1.00 95.56 130 LYS A O 1
ATOM 1065 N N . ASN A 1 131 ? -6.475 -12.338 -4.587 1.00 95.69 131 ASN A N 1
ATOM 1066 C CA . ASN A 1 131 ? -5.612 -11.763 -5.630 1.00 95.69 131 ASN A CA 1
ATOM 1067 C C . ASN A 1 131 ? -5.712 -10.237 -5.750 1.00 95.69 131 ASN A C 1
ATOM 1069 O O . ASN A 1 131 ? -5.099 -9.656 -6.639 1.00 95.69 131 ASN A O 1
ATOM 1073 N N . SER A 1 132 ? -6.505 -9.587 -4.903 1.00 96.69 132 SER A N 1
ATOM 1074 C CA . SER A 1 132 ? -6.657 -8.134 -4.908 1.00 96.69 132 SER A CA 1
ATOM 1075 C C . SER A 1 132 ? -6.879 -7.619 -3.495 1.00 96.69 132 SER A C 1
ATOM 1077 O O . SER A 1 132 ? -7.502 -8.302 -2.686 1.00 96.69 132 SER A O 1
ATOM 1079 N N . CYS A 1 133 ? -6.419 -6.409 -3.215 1.00 98.06 133 CYS A N 1
ATOM 1080 C CA . CYS A 1 133 ? -6.678 -5.724 -1.955 1.00 98.06 133 CYS A CA 1
ATOM 1081 C C . CYS A 1 133 ? -6.965 -4.255 -2.235 1.00 98.06 133 CYS A C 1
ATOM 1083 O O . CYS A 1 133 ? -6.329 -3.674 -3.113 1.00 98.06 133 CYS A O 1
ATOM 1085 N N . GLN A 1 134 ? -7.883 -3.665 -1.483 1.00 98.19 134 GLN A N 1
ATOM 1086 C CA . GLN A 1 134 ? -8.254 -2.266 -1.574 1.00 98.19 134 GLN A CA 1
ATOM 1087 C C . GLN A 1 134 ? -8.418 -1.673 -0.173 1.00 98.19 134 GLN A C 1
ATOM 1089 O O . GLN A 1 134 ? -9.014 -2.290 0.707 1.00 98.19 134 GLN A O 1
ATOM 1094 N N . ILE A 1 135 ? -7.898 -0.464 0.014 1.00 98.62 135 ILE A N 1
ATOM 1095 C CA . ILE A 1 135 ? -8.125 0.386 1.179 1.00 98.62 135 ILE A CA 1
ATOM 1096 C C . ILE A 1 135 ? -8.762 1.671 0.661 1.00 98.62 135 ILE A C 1
ATOM 1098 O O . ILE A 1 135 ? -8.160 2.371 -0.156 1.00 98.62 135 ILE A O 1
ATOM 1102 N N . ILE A 1 136 ? -9.980 1.961 1.105 1.00 98.62 136 ILE A N 1
ATOM 1103 C CA . ILE A 1 136 ? -10.686 3.204 0.799 1.00 98.62 136 ILE A CA 1
ATOM 1104 C C . ILE A 1 136 ? -10.492 4.138 1.984 1.00 98.62 136 ILE A C 1
ATOM 1106 O O . ILE A 1 136 ? -10.866 3.819 3.110 1.00 98.62 136 ILE A O 1
ATOM 1110 N N . ILE A 1 137 ? -9.911 5.295 1.721 1.00 98.56 137 ILE A N 1
ATOM 1111 C CA . ILE A 1 137 ? -9.621 6.352 2.684 1.00 98.56 137 ILE A CA 1
ATOM 1112 C C . ILE A 1 137 ? -10.603 7.509 2.427 1.00 98.56 137 ILE A C 1
ATOM 1114 O O . ILE A 1 137 ? -11.273 7.558 1.389 1.00 98.56 137 ILE A O 1
ATOM 1118 N N . GLU A 1 138 ? -10.752 8.420 3.388 1.00 98.19 138 GLU A N 1
ATOM 1119 C CA . GLU A 1 138 ? -11.463 9.690 3.200 1.00 98.19 138 GLU A CA 1
ATOM 1120 C C . GLU A 1 138 ? -11.100 10.387 1.881 1.00 98.19 138 GLU A C 1
ATOM 1122 O O . GLU A 1 138 ? -10.018 10.201 1.324 1.00 98.19 138 GLU A O 1
ATOM 1127 N N . GLU A 1 139 ? -12.058 11.162 1.363 1.00 96.69 139 GLU A N 1
ATOM 1128 C CA . GLU A 1 139 ? -11.982 11.806 0.041 1.00 96.69 139 GLU A CA 1
ATOM 1129 C C . GLU A 1 139 ? -11.891 10.814 -1.133 1.00 96.69 139 GLU A C 1
ATOM 1131 O O . GLU A 1 139 ? -11.471 11.172 -2.231 1.00 96.69 139 GLU A O 1
ATOM 1136 N N . ASN A 1 140 ? -12.330 9.568 -0.919 1.00 96.00 140 ASN A N 1
ATOM 1137 C CA . ASN A 1 140 ? -12.302 8.486 -1.908 1.00 96.00 140 ASN A CA 1
ATOM 1138 C C . ASN A 1 140 ? -10.892 8.183 -2.431 1.00 96.00 140 ASN A C 1
ATOM 1140 O O . ASN A 1 140 ? -10.725 7.788 -3.586 1.00 96.00 140 ASN A O 1
ATOM 1144 N N . ILE A 1 141 ? -9.873 8.348 -1.585 1.00 98.31 141 ILE A N 1
ATOM 1145 C CA . ILE A 1 141 ? -8.516 7.925 -1.919 1.00 98.31 141 ILE A CA 1
ATOM 1146 C C . ILE A 1 141 ? -8.451 6.405 -1.822 1.00 98.31 141 ILE A C 1
ATOM 1148 O O . ILE A 1 141 ? -8.781 5.816 -0.795 1.00 98.31 141 ILE A O 1
ATOM 1152 N N . ILE A 1 142 ? -8.030 5.760 -2.904 1.00 98.38 142 ILE A N 1
ATOM 1153 C CA . ILE A 1 142 ? -8.014 4.307 -3.027 1.00 98.38 142 ILE A CA 1
ATOM 1154 C C . ILE A 1 142 ? -6.573 3.830 -3.110 1.00 98.38 142 ILE A C 1
ATOM 1156 O O . ILE A 1 142 ? -5.920 4.060 -4.125 1.00 98.38 142 ILE A O 1
ATOM 1160 N N . ILE A 1 143 ? -6.110 3.112 -2.085 1.00 98.31 143 ILE A N 1
ATOM 1161 C CA . ILE A 1 143 ? -4.874 2.325 -2.150 1.00 98.31 143 ILE A CA 1
ATOM 1162 C C . ILE A 1 143 ? -5.242 0.910 -2.590 1.00 98.31 143 ILE A C 1
ATOM 1164 O O . ILE A 1 143 ? -6.095 0.284 -1.964 1.00 98.31 143 ILE A O 1
ATOM 1168 N N . ALA A 1 144 ? -4.615 0.376 -3.636 1.00 97.69 144 ALA A N 1
ATOM 1169 C CA . ALA A 1 144 ? -4.981 -0.939 -4.154 1.00 97.69 144 ALA A CA 1
ATOM 1170 C C . ALA A 1 144 ? -3.805 -1.768 -4.676 1.00 97.69 144 ALA A C 1
ATOM 1172 O O . ALA A 1 144 ? -2.864 -1.242 -5.269 1.00 97.69 144 ALA A O 1
ATOM 1173 N N . ILE A 1 145 ? -3.939 -3.087 -4.528 1.00 96.38 145 ILE A N 1
ATOM 1174 C CA . ILE A 1 145 ? -3.235 -4.106 -5.309 1.00 96.38 145 ILE A CA 1
ATOM 1175 C C . ILE A 1 145 ? -4.275 -4.723 -6.245 1.00 96.38 145 ILE A C 1
ATOM 1177 O O . ILE A 1 145 ? -5.209 -5.392 -5.793 1.00 96.38 145 ILE A O 1
ATOM 1181 N N . THR A 1 146 ? -4.136 -4.483 -7.547 1.00 93.12 146 THR A N 1
ATOM 1182 C CA . THR A 1 146 ? -5.055 -4.993 -8.575 1.00 93.12 146 THR A CA 1
ATOM 1183 C C . THR A 1 146 ? -4.770 -6.455 -8.884 1.00 93.12 146 THR A C 1
ATOM 1185 O O . THR A 1 146 ? -3.630 -6.887 -8.768 1.00 93.12 146 THR A O 1
ATOM 1188 N N . ALA A 1 147 ? -5.771 -7.224 -9.323 1.00 88.50 147 ALA A N 1
ATOM 1189 C CA . ALA A 1 147 ? -5.550 -8.610 -9.751 1.00 88.50 147 ALA A CA 1
ATOM 1190 C C . ALA A 1 147 ? -4.751 -8.701 -11.061 1.00 88.50 147 ALA A C 1
ATOM 1192 O O . ALA A 1 147 ? -3.896 -9.577 -11.192 1.00 88.50 147 ALA A O 1
ATOM 1193 N N . ASP A 1 148 ? -4.999 -7.779 -11.995 1.00 89.75 148 ASP A N 1
ATOM 1194 C CA . ASP A 1 148 ? -4.245 -7.678 -13.244 1.00 89.75 148 ASP A CA 1
ATOM 1195 C C . ASP A 1 148 ? -2.792 -7.258 -12.971 1.00 89.75 148 ASP A C 1
ATOM 1197 O O . ASP A 1 148 ? -2.532 -6.287 -12.249 1.00 89.75 148 ASP A O 1
ATOM 1201 N N . SER A 1 149 ? -1.852 -8.020 -13.529 1.00 90.12 149 SER A N 1
ATOM 1202 C CA . SER A 1 149 ? -0.414 -7.780 -13.447 1.00 90.12 149 SER A CA 1
ATOM 1203 C C . SER A 1 149 ? 0.147 -7.038 -14.654 1.00 90.12 149 SER A C 1
ATOM 1205 O O . SER A 1 149 ? 1.273 -6.555 -14.565 1.00 90.12 149 SER A O 1
ATOM 1207 N N . SER A 1 150 ? -0.600 -6.931 -15.758 1.00 87.69 150 SER A N 1
ATOM 1208 C CA . SER A 1 150 ? -0.089 -6.475 -17.058 1.00 87.69 150 SER A CA 1
ATOM 1209 C C . SER A 1 150 ? 0.527 -5.072 -17.021 1.00 87.69 150 SER A C 1
ATOM 1211 O O . SER A 1 150 ? 1.498 -4.797 -17.724 1.00 87.69 150 SER A O 1
ATOM 1213 N N . SER A 1 151 ? -0.001 -4.208 -16.154 1.00 84.19 151 SER A N 1
ATOM 1214 C CA . SER A 1 151 ? 0.423 -2.819 -15.980 1.00 84.19 151 SER A CA 1
ATOM 1215 C C . SER A 1 151 ? 1.404 -2.599 -14.826 1.00 84.19 151 SER A C 1
ATOM 1217 O O . SER A 1 151 ? 1.886 -1.478 -14.651 1.00 84.19 151 SER A O 1
ATOM 1219 N N . ARG A 1 152 ? 1.709 -3.634 -14.028 1.00 89.94 152 ARG A N 1
ATOM 1220 C CA . ARG A 1 152 ? 2.568 -3.494 -12.844 1.00 89.94 152 ARG A CA 1
ATOM 1221 C C . ARG A 1 152 ? 4.003 -3.135 -13.232 1.00 89.94 152 ARG A C 1
ATOM 1223 O O . ARG A 1 152 ? 4.505 -3.646 -14.238 1.00 89.94 152 ARG A O 1
ATOM 1230 N N . PRO A 1 153 ? 4.713 -2.358 -12.392 1.00 89.56 153 PRO A N 1
ATOM 1231 C CA . PRO A 1 153 ? 6.137 -2.135 -12.558 1.00 89.56 153 PRO A CA 1
ATOM 1232 C C . PRO A 1 153 ? 6.880 -3.464 -12.704 1.00 89.56 153 PRO A C 1
ATOM 1234 O O . PRO A 1 153 ? 6.673 -4.409 -11.933 1.00 89.56 153 PRO A O 1
ATOM 1237 N N . TRP A 1 154 ? 7.761 -3.551 -13.700 1.00 89.75 154 TRP A N 1
ATOM 1238 C CA . TRP A 1 154 ? 8.555 -4.759 -13.892 1.00 89.75 154 TRP A CA 1
ATOM 1239 C C . TRP A 1 154 ? 9.579 -4.934 -12.764 1.00 89.75 154 TRP A C 1
ATOM 1241 O O . TRP A 1 154 ? 10.047 -3.980 -12.136 1.00 89.75 154 TRP A O 1
ATOM 1251 N N . PHE A 1 155 ? 9.975 -6.176 -12.509 1.00 84.62 155 PHE A N 1
ATOM 1252 C CA . PHE A 1 155 ? 11.114 -6.442 -11.642 1.00 84.62 155 PHE A CA 1
ATOM 1253 C C . PHE A 1 155 ? 12.411 -6.323 -12.448 1.00 84.62 155 PHE A C 1
ATOM 1255 O O . PHE A 1 155 ? 12.600 -7.068 -13.414 1.00 84.62 155 PHE A O 1
ATOM 1262 N N . TYR A 1 156 ? 13.324 -5.429 -12.041 1.00 78.94 156 TYR A N 1
ATOM 1263 C CA . TYR A 1 156 ? 14.520 -5.070 -12.822 1.00 78.94 156 TYR A CA 1
ATOM 1264 C C . TYR A 1 156 ? 15.344 -6.278 -13.288 1.00 78.94 156 TYR A C 1
ATOM 1266 O O . TYR A 1 156 ? 15.820 -6.272 -14.423 1.00 78.94 156 TYR A O 1
ATOM 1274 N N . GLY A 1 157 ? 15.472 -7.314 -12.452 1.00 82.12 157 GLY A N 1
ATOM 1275 C CA . GLY A 1 157 ? 16.239 -8.518 -12.782 1.00 82.12 157 GLY A CA 1
ATOM 1276 C C . GLY A 1 157 ? 15.586 -9.427 -13.828 1.00 82.12 157 GLY A C 1
ATOM 1277 O O . GLY A 1 157 ? 16.291 -10.110 -14.557 1.00 82.12 157 GLY A O 1
ATOM 1278 N N . THR A 1 158 ? 14.253 -9.431 -13.936 1.00 86.31 158 THR A N 1
ATOM 1279 C CA . THR A 1 158 ? 13.532 -10.315 -14.882 1.00 86.31 158 THR A CA 1
ATOM 1280 C C . THR A 1 158 ? 12.964 -9.582 -16.088 1.00 86.31 158 THR A C 1
ATOM 1282 O O . THR A 1 158 ? 12.596 -10.234 -17.060 1.00 86.31 158 THR A O 1
ATOM 1285 N N . LYS A 1 159 ? 12.858 -8.247 -16.018 1.00 88.25 159 LYS A N 1
ATOM 1286 C CA . LYS A 1 159 ? 12.183 -7.404 -17.018 1.00 88.25 159 LYS A CA 1
ATOM 1287 C C . LYS A 1 159 ? 10.739 -7.842 -17.306 1.00 88.25 159 LYS A C 1
ATOM 1289 O O . LYS A 1 159 ? 10.212 -7.574 -18.378 1.00 88.25 159 LYS A O 1
ATOM 1294 N N . LYS A 1 160 ? 10.094 -8.510 -16.346 1.00 89.88 160 LYS A N 1
ATOM 1295 C CA . LYS A 1 160 ? 8.690 -8.926 -16.414 1.00 89.88 160 LYS A CA 1
ATOM 1296 C C . LYS A 1 160 ? 7.877 -8.226 -15.325 1.00 89.88 160 LYS A C 1
ATOM 1298 O O . LYS A 1 160 ? 8.447 -7.948 -14.260 1.00 89.88 160 LYS A O 1
ATOM 1303 N N . PRO A 1 161 ? 6.581 -7.954 -15.561 1.00 90.25 161 PRO A N 1
ATOM 1304 C CA . PRO A 1 161 ? 5.683 -7.479 -14.518 1.00 90.25 161 PRO A CA 1
ATOM 1305 C C . PRO A 1 161 ? 5.691 -8.408 -13.302 1.00 90.25 161 PRO A C 1
ATOM 1307 O O . PRO A 1 161 ? 5.887 -9.621 -13.417 1.00 90.25 161 PRO A O 1
ATOM 1310 N N . ARG A 1 162 ? 5.512 -7.834 -12.111 1.00 89.00 162 ARG A N 1
ATOM 1311 C CA . ARG A 1 162 ? 5.409 -8.611 -10.871 1.00 89.00 162 ARG A CA 1
ATOM 1312 C C . ARG A 1 162 ? 4.099 -9.397 -10.865 1.00 89.00 162 ARG A C 1
ATOM 1314 O O . ARG A 1 162 ? 3.033 -8.826 -11.067 1.00 89.00 162 ARG A O 1
ATOM 1321 N N . GLU A 1 163 ? 4.153 -10.688 -10.564 1.00 91.69 163 GLU A N 1
ATOM 1322 C CA . GLU A 1 163 ? 2.976 -11.565 -10.528 1.00 91.69 163 GLU A CA 1
ATOM 1323 C C . GLU A 1 163 ? 2.853 -12.270 -9.180 1.00 91.69 163 GLU A C 1
ATOM 1325 O O . GLU A 1 163 ? 3.863 -12.592 -8.546 1.00 91.69 163 GLU A O 1
ATOM 1330 N N . LEU A 1 164 ? 1.605 -12.487 -8.752 1.00 90.56 164 LEU A N 1
ATOM 1331 C CA . LEU A 1 164 ? 1.299 -13.371 -7.632 1.00 90.56 164 LEU A CA 1
ATOM 1332 C C . LEU A 1 164 ? 1.451 -14.815 -8.112 1.00 90.56 164 LEU A C 1
ATOM 1334 O O . LEU A 1 164 ? 1.009 -15.163 -9.208 1.00 90.56 164 LEU A O 1
ATOM 1338 N N . GLY A 1 165 ? 2.067 -15.659 -7.295 1.00 90.44 165 GLY A N 1
ATOM 1339 C CA . GLY A 1 165 ? 2.077 -17.095 -7.511 1.00 90.44 165 GLY A CA 1
ATOM 1340 C C . GLY A 1 165 ? 0.676 -17.695 -7.372 1.00 90.44 165 GLY A C 1
ATOM 1341 O O . GLY A 1 165 ? -0.204 -17.146 -6.715 1.00 90.44 165 GLY A O 1
ATOM 1342 N N . LYS A 1 166 ? 0.477 -18.885 -7.949 1.00 91.25 166 LYS A N 1
ATOM 1343 C CA . LYS A 1 166 ? -0.795 -19.635 -7.879 1.00 91.25 166 LYS A CA 1
ATOM 1344 C C . LYS A 1 166 ? -1.316 -19.860 -6.444 1.00 91.25 166 LYS A C 1
ATOM 1346 O O . LYS A 1 166 ? -2.532 -19.909 -6.216 1.00 91.25 166 LYS A O 1
ATOM 1351 N N . ASP A 1 167 ? -0.387 -19.972 -5.497 1.00 92.44 167 ASP A N 1
ATOM 1352 C CA . ASP A 1 167 ? -0.640 -20.282 -4.088 1.00 92.44 167 ASP A CA 1
ATOM 1353 C C . ASP A 1 167 ? -0.589 -19.037 -3.189 1.00 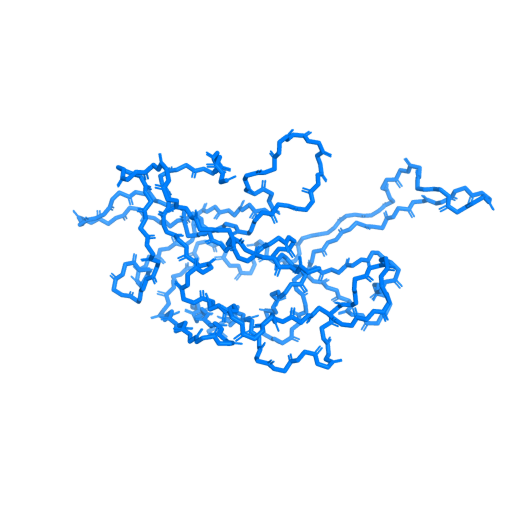92.44 167 ASP A C 1
ATOM 1355 O O . ASP A 1 167 ? -0.831 -19.145 -1.986 1.00 92.44 167 ASP A O 1
ATOM 1359 N N . ASP A 1 168 ? -0.292 -17.859 -3.749 1.00 92.19 168 ASP A N 1
ATOM 1360 C CA . ASP A 1 168 ? -0.323 -16.613 -2.990 1.00 92.19 168 ASP A CA 1
ATOM 1361 C C . ASP A 1 168 ? -1.770 -16.238 -2.630 1.00 92.19 168 ASP A C 1
ATOM 1363 O O . ASP A 1 168 ? -2.727 -16.505 -3.363 1.00 92.19 168 ASP A O 1
ATOM 1367 N N . ASP A 1 169 ? -1.922 -15.622 -1.460 1.00 95.19 169 ASP A N 1
ATOM 1368 C CA . ASP A 1 169 ? -3.192 -15.147 -0.924 1.00 95.19 169 ASP A CA 1
ATOM 1369 C C . ASP A 1 169 ? -2.976 -13.827 -0.180 1.00 95.19 169 ASP A C 1
ATOM 1371 O O . ASP A 1 169 ? -2.443 -13.807 0.934 1.00 95.19 169 ASP A O 1
ATOM 1375 N N . LEU A 1 170 ? -3.398 -12.717 -0.787 1.00 95.25 170 LEU A N 1
ATOM 1376 C CA . LEU A 1 170 ? -3.216 -11.379 -0.225 1.00 95.25 170 LEU A CA 1
ATOM 1377 C C . LEU A 1 170 ? -3.910 -11.193 1.127 1.00 95.25 170 LEU A C 1
ATOM 1379 O O . LEU A 1 170 ? -3.453 -10.371 1.918 1.00 95.25 170 LEU A O 1
ATOM 1383 N N . ARG A 1 171 ? -4.921 -12.002 1.470 1.00 95.25 171 ARG A N 1
ATOM 1384 C CA . ARG A 1 171 ? -5.537 -11.985 2.813 1.00 95.25 171 ARG A CA 1
ATOM 1385 C C . ARG A 1 171 ? -4.537 -12.332 3.913 1.00 95.25 171 ARG A C 1
ATOM 1387 O O . ARG A 1 171 ? -4.710 -11.930 5.056 1.00 95.25 171 ARG A O 1
ATOM 1394 N N . ARG A 1 172 ? -3.480 -13.070 3.563 1.00 93.81 172 ARG A N 1
ATOM 1395 C CA . ARG A 1 172 ? -2.363 -13.423 4.451 1.00 93.81 172 ARG A CA 1
ATOM 1396 C C . ARG A 1 172 ? -1.178 -12.467 4.315 1.00 93.81 172 ARG A C 1
ATOM 1398 O O . ARG A 1 172 ? -0.231 -12.571 5.088 1.00 93.81 172 ARG A O 1
ATOM 1405 N N . GLY A 1 173 ? -1.230 -11.570 3.332 1.00 92.50 173 GLY A N 1
ATOM 1406 C CA . GLY A 1 173 ? -0.220 -10.552 3.061 1.00 92.50 173 GLY A CA 1
ATOM 1407 C C . GLY A 1 173 ? -0.449 -9.240 3.802 1.00 92.50 173 GLY A C 1
ATOM 1408 O O . GLY A 1 173 ? 0.404 -8.370 3.723 1.00 92.50 173 GLY A O 1
ATOM 1409 N N . TRP A 1 174 ? -1.563 -9.079 4.520 1.00 95.56 174 TRP A N 1
ATOM 1410 C CA . TRP A 1 174 ? -1.822 -7.904 5.350 1.00 95.56 174 TRP A CA 1
ATOM 1411 C C . TRP A 1 174 ? -1.977 -8.302 6.812 1.00 95.56 174 TRP A C 1
ATOM 1413 O O . TRP A 1 174 ? -2.789 -9.167 7.153 1.00 95.56 174 TRP A O 1
ATOM 1423 N N . ILE A 1 175 ? -1.202 -7.663 7.681 1.00 95.00 175 ILE A N 1
ATOM 1424 C CA . ILE A 1 175 ? -1.198 -7.933 9.118 1.00 95.00 175 ILE A CA 1
ATOM 1425 C C . ILE A 1 175 ? -1.333 -6.647 9.925 1.00 95.00 175 ILE A C 1
ATOM 1427 O O . ILE A 1 175 ? -0.956 -5.576 9.465 1.00 95.00 175 ILE A O 1
ATOM 1431 N N . LEU A 1 176 ? -1.824 -6.771 11.150 1.00 94.88 176 LEU A N 1
ATOM 1432 C CA . LEU A 1 176 ? -1.672 -5.781 12.203 1.00 94.88 176 LEU A CA 1
ATOM 1433 C C . LEU A 1 176 ? -0.525 -6.203 13.112 1.00 94.88 176 LEU A C 1
ATOM 1435 O O . LEU A 1 176 ? -0.505 -7.347 13.566 1.00 94.88 176 LEU A O 1
ATOM 1439 N N . ALA A 1 177 ? 0.407 -5.291 13.370 1.00 92.81 177 ALA A N 1
ATOM 1440 C CA . ALA A 1 177 ? 1.564 -5.510 14.227 1.00 92.81 177 ALA A CA 1
ATOM 1441 C C . ALA A 1 177 ? 1.762 -4.341 15.199 1.00 92.81 177 ALA A C 1
ATOM 1443 O O . ALA A 1 177 ? 1.596 -3.181 14.833 1.00 92.81 177 ALA A O 1
ATOM 1444 N N . ARG A 1 178 ? 2.165 -4.607 16.447 1.00 90.19 178 ARG A N 1
ATOM 1445 C CA . ARG A 1 178 ? 2.465 -3.515 17.402 1.00 90.19 178 ARG A CA 1
ATOM 1446 C C . ARG A 1 178 ? 3.730 -2.729 17.042 1.00 90.19 178 ARG A C 1
ATOM 1448 O O . ARG A 1 178 ? 3.877 -1.583 17.454 1.00 90.19 178 ARG A O 1
ATOM 1455 N N . ASN A 1 179 ? 4.644 -3.338 16.291 1.00 85.94 179 ASN A N 1
ATOM 1456 C CA . ASN A 1 179 ? 5.894 -2.735 15.845 1.00 85.94 179 ASN A CA 1
ATOM 1457 C C . ASN A 1 179 ? 6.190 -3.100 14.379 1.00 85.94 179 ASN A C 1
ATOM 1459 O O . ASN A 1 179 ? 5.595 -4.016 13.819 1.00 85.94 179 ASN A O 1
ATOM 1463 N N . ILE A 1 180 ? 7.119 -2.364 13.768 1.00 81.19 180 ILE A N 1
ATOM 1464 C CA . ILE A 1 180 ? 7.555 -2.567 12.373 1.00 81.19 180 ILE A CA 1
ATOM 1465 C C . ILE A 1 180 ? 8.791 -3.466 12.250 1.00 81.19 180 ILE A C 1
ATOM 1467 O O . ILE A 1 180 ? 9.226 -3.764 11.138 1.00 81.19 180 ILE A O 1
ATOM 1471 N N . ASN A 1 181 ? 9.347 -3.912 13.382 1.00 78.50 181 ASN A N 1
ATOM 1472 C CA . ASN A 1 181 ? 10.455 -4.865 13.444 1.00 78.50 181 ASN A CA 1
ATOM 1473 C C . ASN A 1 181 ? 9.917 -6.278 13.209 1.00 78.50 181 ASN A C 1
ATOM 1475 O O . ASN A 1 181 ? 9.845 -7.112 14.112 1.00 78.50 181 ASN A O 1
ATOM 1479 N N . LEU A 1 182 ? 9.481 -6.508 11.976 1.00 71.62 182 LEU A N 1
ATOM 1480 C CA . LEU A 1 182 ? 8.956 -7.780 11.526 1.00 71.62 182 LEU A CA 1
ATOM 1481 C C . LEU A 1 182 ? 10.127 -8.715 11.213 1.00 71.62 182 LEU A C 1
ATOM 1483 O O . LEU A 1 182 ? 10.674 -8.693 10.116 1.00 71.62 182 LEU A O 1
ATOM 1487 N N . PHE A 1 183 ? 10.520 -9.526 12.194 1.00 62.75 183 PHE A N 1
ATOM 1488 C CA . PHE A 1 183 ? 11.334 -10.715 11.948 1.00 62.75 183 PHE A CA 1
ATOM 1489 C C . PHE A 1 183 ? 10.398 -11.798 11.394 1.00 62.75 183 PHE A C 1
ATOM 1491 O O . PHE A 1 183 ? 9.733 -12.492 12.169 1.00 62.75 183 PHE A O 1
ATOM 1498 N N . LEU A 1 184 ? 10.256 -11.855 10.067 1.00 56.34 184 LEU A N 1
ATOM 1499 C CA . LEU A 1 184 ? 9.453 -12.870 9.373 1.00 56.34 184 LEU A CA 1
ATOM 1500 C C . LEU A 1 184 ? 10.317 -13.994 8.809 1.00 56.34 184 LEU A C 1
ATOM 1502 O O . LEU A 1 184 ? 11.440 -13.696 8.347 1.00 56.34 184 LEU A O 1
#

Secondary structure (DSSP, 8-state):
--------S-TTTEEE--HHHHTT-BEEEEEEEET--SS----EEEEEEPP-SS---EEEEE-STTGGGT-EETTEES---GGGHHHH--SEEEEEEE-TT--EEEEEEEEESSHHHHTTPBEEEEEE-SS-EEEEEGGGEEEEE-S--TTSPEETTTTEE----TT--GGGSEEEESSS----